Protein AF-A0A940CRI1-F1 (afdb_monomer)

Foldseek 3Di:
DLCPFCLNPVVCVVDVVVCPALCVVVLVLVLVLLVCLFPVHDLCRSLVCLQPVLLVNCVSPVVCVLLVLLSLVSNQVSCQVDDPVVSVVSSVVSNVSNVVSSVVQQVDQQEPVNLVVVQVCCCPVPVDGQDDPSVCSHQQRHQVSLLVVVVVVCPPCVVPPLVVCLCSSCVVLLVQQQQKAFPGCTDPSVVDPTRNVVLVVSCVSLVSVVSRHDPSSVSSSSSSSSSVSSVVSCVVSVRMDGPVVVVVVVVVVVD

Solvent-accessible surface area (backbone atoms only — not comparable to full-atom values): 14091 Å² total; per-residue (Å²): 108,67,76,69,28,63,58,71,51,44,52,57,67,76,35,69,73,51,72,81,34,64,60,47,57,53,52,52,49,50,52,51,48,54,59,46,52,35,87,90,44,59,82,60,54,41,45,51,41,38,38,64,48,44,28,53,48,35,74,65,38,63,76,51,66,41,49,42,51,54,58,51,49,52,49,54,64,65,41,56,88,49,58,71,69,63,41,50,50,54,53,54,62,22,43,46,54,27,52,51,49,54,48,52,57,70,76,57,47,67,48,71,65,58,48,48,54,52,39,49,48,36,37,74,77,68,69,38,79,65,50,70,74,60,44,39,41,73,75,44,44,44,76,66,46,26,32,60,60,29,56,76,64,60,42,76,63,54,72,52,52,50,58,50,49,50,51,64,62,41,41,58,56,45,54,52,23,54,43,20,26,66,72,64,78,45,83,76,57,54,79,48,89,29,38,33,64,59,52,54,58,40,47,51,52,41,54,55,52,58,52,38,42,84,66,49,70,62,53,52,38,52,53,48,50,54,52,51,52,52,51,47,52,37,55,77,70,66,41,50,48,69,49,60,76,64,50,54,61,55,53,68,71,76,109

Structure (mmCIF, N/CA/C/O backbone):
data_AF-A0A940CRI1-F1
#
_entry.id   AF-A0A940CRI1-F1
#
loop_
_atom_site.group_PDB
_atom_site.id
_atom_site.type_symbol
_atom_site.label_atom_id
_atom_site.label_alt_id
_atom_site.label_comp_id
_atom_site.label_asym_id
_atom_site.label_entity_id
_atom_site.label_seq_id
_atom_site.pdbx_PDB_ins_code
_atom_site.Cartn_x
_atom_site.Cartn_y
_atom_site.Cartn_z
_atom_site.occupancy
_atom_site.B_iso_or_equiv
_atom_site.auth_seq_id
_atom_site.auth_comp_id
_atom_site.auth_asym_id
_atom_site.auth_atom_id
_atom_site.pdbx_PDB_model_num
ATOM 1 N N . MET A 1 1 ? -1.187 -18.427 12.653 1.00 42.69 1 MET A N 1
ATOM 2 C CA . MET A 1 1 ? -1.773 -18.871 11.369 1.00 42.69 1 MET A CA 1
ATOM 3 C C . MET A 1 1 ? -1.540 -17.869 10.241 1.00 42.69 1 MET A C 1
ATOM 5 O O . MET A 1 1 ? -0.971 -18.276 9.248 1.00 42.69 1 MET A O 1
ATOM 9 N N . SER A 1 2 ? -1.859 -16.574 10.381 1.00 42.91 2 SER A N 1
ATOM 10 C CA . SER A 1 2 ? -1.666 -15.583 9.294 1.00 42.91 2 SER A CA 1
ATOM 11 C C . SER A 1 2 ? -0.198 -15.246 8.974 1.00 42.91 2 SER A C 1
ATOM 13 O O . SER A 1 2 ? 0.134 -14.993 7.829 1.00 42.91 2 SER A O 1
ATOM 15 N N . ILE A 1 3 ? 0.706 -15.288 9.957 1.00 43.25 3 ILE A N 1
ATOM 16 C CA . ILE A 1 3 ? 2.158 -15.130 9.714 1.00 43.25 3 ILE A CA 1
ATOM 17 C C . ILE A 1 3 ? 2.737 -16.377 9.021 1.00 43.25 3 ILE A C 1
ATOM 19 O O . ILE A 1 3 ? 3.691 -16.280 8.269 1.00 43.25 3 ILE A O 1
ATOM 23 N N . PHE A 1 4 ? 2.111 -17.541 9.219 1.00 41.34 4 PHE A N 1
ATOM 24 C CA . PHE A 1 4 ? 2.536 -18.827 8.656 1.00 41.34 4 PHE A CA 1
ATOM 25 C C . PHE A 1 4 ? 1.838 -19.169 7.337 1.00 41.34 4 PHE A C 1
ATOM 27 O O . PHE A 1 4 ? 1.895 -20.311 6.888 1.00 41.34 4 PHE A O 1
ATOM 34 N N . THR A 1 5 ? 1.141 -18.213 6.714 1.00 46.00 5 THR A N 1
ATOM 35 C CA . THR A 1 5 ? 0.572 -18.464 5.390 1.00 46.00 5 THR A CA 1
ATOM 36 C C . THR A 1 5 ? 1.690 -18.717 4.386 1.00 46.00 5 THR A C 1
ATOM 38 O O . THR A 1 5 ? 2.667 -17.961 4.398 1.00 46.00 5 THR A O 1
ATOM 41 N N . PRO A 1 6 ? 1.508 -19.685 3.470 1.00 47.25 6 PRO A N 1
ATOM 42 C CA . PRO A 1 6 ? 2.449 -19.981 2.394 1.00 47.25 6 PRO A CA 1
ATOM 43 C C . PRO A 1 6 ? 2.971 -18.728 1.682 1.00 47.25 6 PRO A C 1
ATOM 45 O O . PRO A 1 6 ? 4.150 -18.635 1.393 1.00 47.25 6 PRO A O 1
ATOM 48 N N . ILE A 1 7 ? 2.128 -17.715 1.478 1.00 55.44 7 ILE A N 1
ATOM 49 C CA . ILE A 1 7 ? 2.501 -16.479 0.774 1.00 55.44 7 ILE A CA 1
ATOM 50 C C . ILE A 1 7 ? 3.542 -15.655 1.543 1.00 55.44 7 ILE A C 1
ATOM 52 O O . ILE A 1 7 ? 4.508 -15.195 0.952 1.00 55.44 7 ILE A O 1
ATOM 56 N N . PHE A 1 8 ? 3.376 -15.502 2.856 1.00 54.62 8 PHE A N 1
ATOM 57 C CA . PHE A 1 8 ? 4.272 -14.679 3.673 1.00 54.62 8 PHE A CA 1
ATOM 58 C C . PHE A 1 8 ? 5.631 -15.350 3.918 1.00 54.62 8 PHE A C 1
ATOM 60 O O . PHE A 1 8 ? 6.641 -14.666 4.038 1.00 54.62 8 PHE A O 1
ATOM 67 N N . LEU A 1 9 ? 5.656 -16.687 3.992 1.00 52.94 9 LEU A N 1
ATOM 68 C CA . LEU A 1 9 ? 6.845 -17.459 4.368 1.00 52.94 9 LEU A CA 1
ATOM 69 C C . LEU A 1 9 ? 7.533 -18.136 3.175 1.00 52.94 9 LEU A C 1
ATOM 71 O O . LEU A 1 9 ? 8.753 -18.087 3.089 1.00 52.94 9 LEU A O 1
ATOM 75 N N . LEU A 1 10 ? 6.792 -18.735 2.236 1.00 54.44 10 LEU A N 1
ATOM 76 C CA . LEU A 1 10 ? 7.393 -19.432 1.092 1.00 54.44 10 LEU A CA 1
ATOM 77 C C . LEU A 1 10 ? 7.849 -18.475 -0.003 1.00 54.44 10 LEU A C 1
ATOM 79 O O . LEU A 1 10 ? 8.819 -18.797 -0.670 1.00 54.44 10 LEU A O 1
ATOM 83 N N . TYR A 1 11 ? 7.208 -17.317 -0.195 1.00 55.12 11 TYR A N 1
ATOM 84 C CA . TYR A 1 11 ? 7.617 -16.407 -1.271 1.00 55.12 11 TYR A CA 1
ATOM 85 C C . TYR A 1 11 ? 9.047 -15.855 -1.073 1.00 55.12 11 TYR A C 1
ATOM 87 O O . TYR A 1 11 ? 9.839 -15.954 -2.007 1.00 55.12 11 TYR A O 1
ATOM 95 N N . PRO A 1 12 ? 9.454 -15.384 0.127 1.00 51.56 12 PRO A N 1
ATOM 96 C CA . PRO A 1 12 ? 10.842 -14.969 0.365 1.00 51.56 12 PRO A CA 1
ATOM 97 C C . PRO A 1 12 ? 11.850 -16.132 0.413 1.00 51.56 12 PRO A C 1
ATOM 99 O O . PRO A 1 12 ? 13.033 -15.912 0.185 1.00 51.56 12 PRO A O 1
ATOM 102 N N . ILE A 1 13 ? 11.408 -17.356 0.739 1.00 55.34 13 ILE A N 1
ATOM 103 C CA . ILE A 1 13 ? 12.277 -18.548 0.807 1.00 55.34 13 ILE A CA 1
ATOM 104 C C . ILE A 1 13 ? 12.492 -19.166 -0.584 1.00 55.34 13 ILE A C 1
ATOM 106 O O . ILE A 1 13 ? 13.572 -19.677 -0.865 1.00 55.34 13 ILE A O 1
ATOM 110 N N . ALA A 1 14 ? 11.481 -19.122 -1.455 1.00 51.69 14 ALA A N 1
ATOM 111 C CA . ALA A 1 14 ? 11.536 -19.678 -2.806 1.00 51.69 14 ALA A CA 1
ATOM 112 C C . ALA A 1 14 ? 12.346 -18.809 -3.783 1.00 51.69 14 ALA A C 1
ATOM 114 O O . ALA A 1 14 ? 12.882 -19.333 -4.754 1.00 51.69 14 ALA A O 1
ATOM 115 N N . GLU A 1 15 ? 12.478 -17.507 -3.517 1.00 50.56 15 GLU A N 1
ATOM 116 C CA . GLU A 1 15 ? 13.294 -16.588 -4.311 1.00 50.56 15 GLU A CA 1
ATOM 117 C C . GLU A 1 15 ? 14.227 -15.774 -3.395 1.00 50.56 15 GLU A C 1
ATOM 119 O O . GLU A 1 15 ? 13.863 -14.712 -2.895 1.00 50.56 15 GLU A O 1
ATOM 124 N N . ILE A 1 16 ? 15.466 -16.237 -3.197 1.00 49.50 16 ILE A N 1
ATOM 125 C CA . ILE A 1 16 ? 16.481 -15.530 -2.382 1.00 49.50 16 ILE A CA 1
ATOM 126 C C . ILE A 1 16 ? 16.800 -14.131 -2.958 1.00 49.50 16 ILE A C 1
ATOM 128 O O . ILE A 1 16 ? 17.105 -13.199 -2.212 1.00 49.50 16 ILE A O 1
ATOM 132 N N . GLU A 1 17 ? 16.631 -13.941 -4.270 1.00 49.12 17 GLU A N 1
ATOM 133 C CA . GLU A 1 17 ? 16.743 -12.646 -4.960 1.00 49.12 17 GLU A CA 1
ATOM 134 C C . GLU A 1 17 ? 15.680 -11.613 -4.527 1.00 49.12 17 GLU A C 1
ATOM 136 O O . GLU A 1 17 ? 15.836 -10.416 -4.775 1.00 49.12 17 GLU A O 1
ATOM 141 N N . VAL A 1 18 ? 14.604 -12.034 -3.847 1.00 50.31 18 VAL A N 1
ATOM 142 C CA . VAL A 1 18 ? 13.568 -11.131 -3.310 1.00 50.31 18 VAL A CA 1
ATOM 143 C C . VAL A 1 18 ? 14.102 -10.293 -2.147 1.00 50.31 18 VAL A C 1
ATOM 145 O O . VAL A 1 18 ? 13.618 -9.183 -1.927 1.00 50.31 18 VAL A O 1
ATOM 148 N N . LEU A 1 19 ? 15.123 -10.762 -1.420 1.00 47.12 19 LEU A N 1
ATOM 149 C CA . LEU A 1 19 ? 15.616 -10.075 -0.222 1.00 47.12 19 LEU A CA 1
ATOM 150 C C . LEU A 1 19 ? 16.274 -8.718 -0.544 1.00 47.12 19 LEU A C 1
ATOM 152 O O . LEU A 1 19 ? 16.129 -7.771 0.227 1.00 47.12 19 LEU A O 1
ATOM 156 N N . ALA A 1 20 ? 16.916 -8.597 -1.711 1.00 53.16 20 ALA A N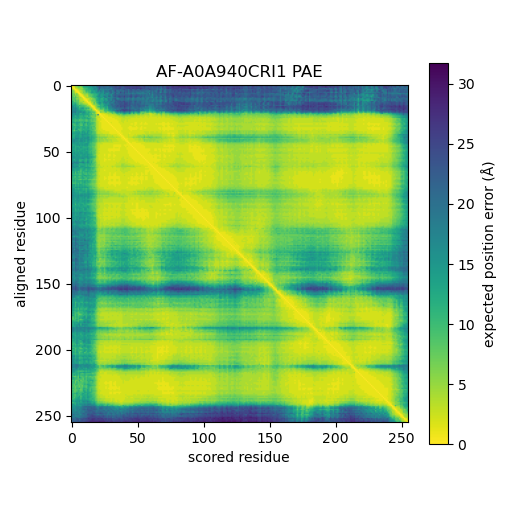 1
ATOM 157 C CA . ALA A 1 20 ? 17.562 -7.371 -2.198 1.00 53.16 20 ALA A CA 1
ATOM 158 C C . ALA A 1 20 ? 16.663 -6.523 -3.123 1.00 53.16 20 ALA A C 1
ATOM 160 O O . ALA A 1 20 ? 17.132 -5.592 -3.781 1.00 53.16 20 ALA A O 1
ATOM 161 N N . ARG A 1 21 ? 15.366 -6.840 -3.205 1.00 69.56 21 ARG A N 1
ATOM 162 C CA . ARG A 1 21 ? 14.438 -6.187 -4.131 1.00 69.56 21 ARG A CA 1
ATOM 163 C C . ARG A 1 21 ? 13.899 -4.874 -3.561 1.00 69.56 21 ARG A C 1
ATOM 165 O O . ARG A 1 21 ? 13.747 -4.699 -2.352 1.00 69.56 21 ARG A O 1
ATOM 172 N N . LYS A 1 22 ? 13.560 -3.943 -4.455 1.00 75.75 22 LYS A N 1
ATOM 173 C CA . LYS A 1 22 ? 13.068 -2.594 -4.119 1.00 75.75 22 LYS A CA 1
ATOM 174 C C . LYS A 1 22 ? 11.836 -2.584 -3.195 1.00 75.75 22 LYS A C 1
ATOM 176 O O . LYS A 1 22 ? 11.642 -1.645 -2.430 1.00 75.75 22 LYS A O 1
ATOM 181 N N . GLU A 1 23 ? 11.044 -3.649 -3.177 1.00 81.94 23 GLU A N 1
ATOM 182 C CA . GLU A 1 23 ? 9.863 -3.796 -2.313 1.00 81.94 23 GLU A CA 1
ATOM 183 C C . GLU A 1 23 ? 10.207 -4.077 -0.856 1.00 81.94 23 GLU A C 1
ATOM 185 O O . GLU A 1 23 ? 9.407 -3.749 0.019 1.00 81.94 23 GLU A O 1
ATOM 190 N N . THR A 1 24 ? 11.397 -4.606 -0.562 1.00 84.00 24 THR A N 1
ATOM 191 C CA . THR A 1 24 ? 11.869 -4.742 0.821 1.00 84.00 24 THR A CA 1
ATOM 192 C C . THR A 1 24 ? 11.907 -3.370 1.496 1.00 84.00 24 THR A C 1
ATOM 194 O O . THR A 1 24 ? 11.454 -3.230 2.632 1.00 84.00 24 THR A O 1
ATOM 197 N N . PHE A 1 25 ? 12.322 -2.319 0.777 1.00 87.12 25 PHE A N 1
ATOM 198 C CA . PHE A 1 25 ? 12.264 -0.940 1.276 1.00 87.12 25 PHE A CA 1
ATOM 199 C C . PHE A 1 25 ? 10.832 -0.453 1.500 1.00 87.12 25 PHE A C 1
ATOM 201 O O . PHE A 1 25 ? 10.578 0.271 2.461 1.00 87.12 25 PHE A O 1
ATOM 208 N N . VAL A 1 26 ? 9.880 -0.877 0.667 1.00 91.44 26 VAL A N 1
ATOM 209 C CA . VAL A 1 26 ? 8.456 -0.549 0.833 1.00 91.44 26 VAL A CA 1
ATOM 210 C C . VAL A 1 26 ? 7.898 -1.216 2.093 1.00 91.44 26 VAL A C 1
ATOM 212 O O . VAL A 1 26 ? 7.199 -0.567 2.871 1.00 91.44 26 VAL A O 1
ATOM 215 N N . PHE A 1 27 ? 8.241 -2.482 2.343 1.00 91.12 27 PHE A N 1
ATOM 216 C CA . PHE A 1 27 ? 7.834 -3.202 3.553 1.00 91.12 27 PHE A CA 1
ATOM 217 C C . PHE A 1 27 ? 8.444 -2.600 4.816 1.00 91.12 27 PHE A C 1
ATOM 219 O O . PHE A 1 27 ? 7.722 -2.356 5.783 1.00 91.12 27 PHE A O 1
ATOM 226 N N . ILE A 1 28 ? 9.747 -2.310 4.800 1.00 91.00 28 ILE A N 1
ATOM 227 C CA . ILE A 1 28 ? 10.439 -1.637 5.906 1.00 91.00 28 ILE A CA 1
ATOM 228 C C . ILE A 1 28 ? 9.830 -0.253 6.139 1.00 91.00 28 ILE A C 1
ATOM 230 O O . ILE A 1 28 ? 9.536 0.103 7.279 1.00 91.00 28 ILE A O 1
ATOM 234 N N . GLY A 1 29 ? 9.577 0.506 5.072 1.00 94.44 29 GLY A N 1
ATOM 235 C CA . GLY A 1 29 ? 8.928 1.810 5.145 1.00 94.44 29 GLY A CA 1
ATOM 236 C C . GLY A 1 29 ? 7.553 1.724 5.805 1.00 94.44 29 GLY A C 1
ATOM 237 O O . GLY A 1 29 ? 7.280 2.432 6.774 1.00 94.44 29 GLY A O 1
ATOM 238 N N . PHE A 1 30 ? 6.708 0.793 5.363 1.00 96.69 30 PHE A N 1
ATOM 239 C CA . PHE A 1 30 ? 5.387 0.611 5.959 1.00 96.69 30 PHE A CA 1
ATOM 240 C C . PHE A 1 30 ? 5.459 0.150 7.423 1.00 96.69 30 PHE A C 1
ATOM 242 O O . PHE A 1 30 ? 4.726 0.672 8.260 1.00 96.69 30 PHE A O 1
ATOM 249 N N . LEU A 1 31 ? 6.376 -0.756 7.776 1.00 95.62 31 LEU A N 1
ATOM 250 C CA . LEU A 1 31 ? 6.616 -1.163 9.167 1.00 95.62 31 LEU A CA 1
ATOM 251 C C . LEU A 1 31 ? 7.032 0.016 10.053 1.00 95.62 31 LEU A C 1
ATOM 253 O O . LEU A 1 31 ? 6.477 0.195 11.139 1.00 95.62 31 LEU A O 1
ATOM 257 N N . LEU A 1 32 ? 7.972 0.842 9.585 1.00 95.94 32 LEU A N 1
ATOM 258 C CA . LEU A 1 32 ? 8.395 2.056 10.283 1.00 95.94 32 LEU A CA 1
ATOM 259 C C . LEU A 1 32 ? 7.215 3.008 10.475 1.00 95.94 32 LEU A C 1
ATOM 261 O O . LEU A 1 32 ? 6.992 3.470 11.593 1.00 95.94 32 LEU A O 1
ATOM 265 N N . PHE A 1 33 ? 6.423 3.235 9.424 1.00 98.00 33 PHE A N 1
ATOM 266 C CA . PHE A 1 33 ? 5.212 4.050 9.481 1.00 98.00 33 PHE A CA 1
ATOM 267 C C . PHE A 1 33 ? 4.208 3.538 10.525 1.00 98.00 33 PHE A C 1
ATOM 269 O O . PHE A 1 33 ? 3.672 4.325 11.308 1.00 98.00 33 PHE A O 1
ATOM 276 N N . LEU A 1 34 ? 3.956 2.229 10.581 1.00 97.12 34 LEU A N 1
ATOM 277 C CA . LEU A 1 34 ? 3.059 1.640 11.579 1.00 97.12 34 LEU A CA 1
ATOM 278 C C . LEU A 1 34 ? 3.603 1.801 13.003 1.00 97.12 34 LEU A C 1
ATOM 280 O O . LEU A 1 34 ? 2.831 2.097 13.917 1.00 97.12 34 LEU A O 1
ATOM 284 N N . ASN A 1 35 ? 4.917 1.662 13.192 1.00 94.88 35 ASN A N 1
ATOM 285 C CA . ASN A 1 35 ? 5.555 1.811 14.498 1.00 94.88 35 ASN A CA 1
ATOM 286 C C . ASN A 1 35 ? 5.456 3.254 15.024 1.00 94.88 35 ASN A C 1
ATOM 288 O O . ASN A 1 35 ? 4.993 3.480 16.141 1.00 94.88 35 ASN A O 1
ATOM 292 N N . ILE A 1 36 ? 5.783 4.253 14.198 1.00 95.69 36 ILE A N 1
ATOM 293 C CA . ILE A 1 36 ? 5.629 5.671 14.578 1.00 95.69 36 ILE A CA 1
ATOM 294 C C . ILE A 1 36 ? 4.158 6.091 14.712 1.00 95.69 36 ILE A C 1
ATOM 296 O O . ILE A 1 36 ? 3.848 7.068 15.389 1.00 95.69 36 ILE A O 1
ATOM 300 N N . SER A 1 37 ? 3.239 5.352 14.081 1.00 96.25 37 SER A N 1
ATOM 301 C CA . SER A 1 37 ? 1.791 5.547 14.209 1.00 96.25 37 SER A CA 1
ATOM 302 C C . SER A 1 37 ? 1.215 4.936 15.489 1.00 96.25 37 SER A C 1
ATOM 304 O O . SER A 1 37 ? -0.002 4.969 15.692 1.00 96.25 37 SER A O 1
ATOM 306 N N . ASN A 1 38 ? 2.044 4.363 16.362 1.00 93.06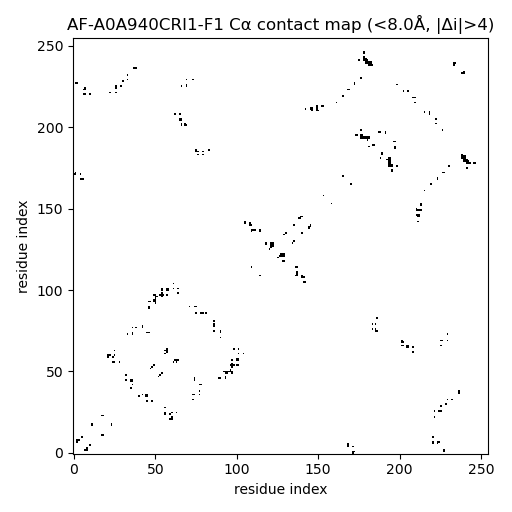 38 ASN A N 1
ATOM 307 C CA . ASN A 1 38 ? 1.624 3.914 17.683 1.00 93.06 38 ASN A CA 1
ATOM 308 C C . ASN A 1 38 ? 1.146 5.111 18.537 1.00 93.06 38 ASN A C 1
ATOM 310 O O . ASN A 1 38 ? 1.600 6.249 18.380 1.00 93.06 38 ASN A O 1
ATOM 314 N N . PHE A 1 39 ? 0.207 4.867 19.453 1.00 89.44 39 PHE A N 1
ATOM 315 C CA . PHE A 1 39 ? -0.338 5.898 20.341 1.00 89.44 39 PHE A CA 1
ATOM 316 C C . PHE A 1 39 ? 0.688 6.450 21.341 1.00 89.44 39 PHE A C 1
ATOM 318 O O . PHE A 1 39 ? 0.459 7.534 21.872 1.00 89.44 39 PHE A O 1
ATOM 325 N N . ASN A 1 40 ? 1.820 5.761 21.526 1.00 89.25 40 ASN A N 1
ATOM 326 C CA . ASN A 1 40 ? 2.944 6.206 22.359 1.00 89.25 40 ASN A CA 1
ATOM 327 C C . ASN A 1 40 ? 3.709 7.410 21.777 1.00 89.25 40 ASN A C 1
ATOM 329 O O . ASN A 1 40 ? 4.367 8.131 22.521 1.00 89.25 40 ASN A O 1
ATOM 333 N N . TYR A 1 41 ? 3.637 7.635 20.463 1.00 91.31 41 TYR A N 1
ATOM 334 C CA . TYR A 1 41 ? 4.290 8.763 19.793 1.00 91.31 41 TYR A CA 1
ATOM 335 C C . TYR A 1 41 ? 3.313 9.911 19.547 1.00 91.31 41 TYR A C 1
ATOM 337 O O . TYR A 1 41 ? 2.101 9.737 19.647 1.00 91.31 41 TYR A O 1
ATOM 345 N N . SER A 1 42 ? 3.806 11.098 19.187 1.00 92.69 42 SER A N 1
ATOM 346 C CA . SER A 1 42 ? 2.932 12.233 18.868 1.00 92.69 42 SER A CA 1
ATOM 347 C C . SER A 1 42 ? 2.069 11.955 17.627 1.00 92.69 42 SER A C 1
ATOM 349 O O . SER A 1 42 ? 2.492 11.293 16.681 1.00 92.69 42 SER A O 1
ATOM 351 N N . SER A 1 43 ? 0.841 12.481 17.597 1.00 91.44 43 SER A N 1
ATOM 352 C CA . SER A 1 43 ? -0.078 12.298 16.460 1.00 91.44 43 SER A CA 1
ATOM 353 C C . SER A 1 43 ? 0.384 12.996 15.173 1.00 91.44 43 SER A C 1
ATOM 355 O O . SER A 1 43 ? -0.098 12.653 14.096 1.00 91.44 43 SER A O 1
ATOM 357 N N . ASN A 1 44 ? 1.327 13.941 15.275 1.00 93.69 44 ASN A N 1
ATOM 358 C CA . ASN A 1 44 ? 1.910 14.652 14.136 1.00 93.69 44 ASN A CA 1
ATOM 359 C C . ASN A 1 44 ? 3.073 13.888 13.482 1.00 93.69 44 ASN A C 1
ATOM 361 O O . ASN A 1 44 ? 3.310 14.060 12.292 1.00 93.69 44 ASN A O 1
ATOM 365 N N . LEU A 1 45 ? 3.774 13.020 14.219 1.00 95.56 45 LEU A N 1
ATOM 366 C CA . LEU A 1 45 ? 4.898 12.244 13.689 1.00 95.56 45 LEU A CA 1
ATOM 367 C C . LEU A 1 45 ? 4.545 11.414 12.436 1.00 95.56 45 LEU A C 1
ATOM 369 O O . LEU A 1 45 ? 5.264 11.527 11.441 1.00 95.56 45 LEU A O 1
ATOM 373 N N . PRO A 1 46 ? 3.436 10.642 12.402 1.00 97.25 46 PRO A N 1
ATOM 374 C CA . PRO A 1 46 ? 3.065 9.912 11.192 1.00 97.25 46 PRO A CA 1
ATOM 375 C C . PRO A 1 46 ? 2.641 10.835 10.038 1.00 97.25 46 PRO A C 1
ATOM 377 O O . PRO A 1 46 ? 2.796 10.455 8.881 1.00 97.25 46 PRO A O 1
ATOM 380 N N . LEU A 1 47 ? 2.166 12.058 10.313 1.00 97.75 47 LEU A N 1
ATOM 381 C CA . LEU A 1 47 ? 1.884 13.047 9.263 1.00 97.75 47 LEU A CA 1
ATOM 382 C C . LEU A 1 47 ? 3.176 13.547 8.609 1.00 97.75 47 LEU A C 1
ATOM 384 O O . LEU A 1 47 ? 3.240 13.619 7.385 1.00 97.75 47 LEU A O 1
ATOM 388 N N . TYR A 1 48 ? 4.213 13.835 9.402 1.00 97.25 48 TYR A N 1
ATOM 389 C CA . TYR A 1 48 ? 5.524 14.227 8.872 1.00 97.25 48 TYR A CA 1
ATOM 390 C C . TYR A 1 48 ? 6.180 13.106 8.074 1.00 97.25 48 TYR A C 1
ATOM 392 O O . TYR A 1 48 ? 6.756 13.362 7.022 1.00 97.25 48 TYR A O 1
ATOM 400 N N . TYR A 1 49 ? 6.038 11.858 8.520 1.00 97.88 49 TYR A N 1
ATOM 401 C CA . TYR A 1 49 ? 6.504 10.714 7.746 1.00 97.88 49 TYR A CA 1
ATOM 402 C C . TYR A 1 49 ? 5.837 10.648 6.370 1.00 97.88 49 TYR A C 1
ATOM 404 O O . TYR A 1 49 ? 6.518 10.503 5.360 1.00 97.88 49 TYR A O 1
ATOM 412 N N . VAL A 1 50 ? 4.510 10.792 6.311 1.00 98.25 50 VAL A N 1
ATOM 413 C CA . VAL A 1 50 ? 3.785 10.773 5.033 1.00 98.25 50 VAL A CA 1
ATOM 414 C C . VAL A 1 50 ? 4.165 11.968 4.155 1.00 98.25 50 VAL A C 1
ATOM 416 O O . VAL A 1 50 ? 4.304 11.803 2.950 1.00 98.25 50 VAL A O 1
ATOM 419 N N . PHE A 1 51 ? 4.423 13.136 4.742 1.00 98.25 51 PHE A N 1
ATOM 420 C CA . PHE A 1 51 ? 4.825 14.320 3.984 1.00 98.25 51 PHE A CA 1
ATOM 421 C C . PHE A 1 51 ? 6.246 14.216 3.400 1.00 98.25 51 PHE A C 1
ATOM 423 O O . PHE A 1 51 ? 6.449 14.578 2.246 1.00 98.25 51 PHE A O 1
ATOM 430 N N . PHE A 1 52 ? 7.226 13.723 4.168 1.00 97.00 52 PHE A N 1
ATOM 431 C CA . PHE A 1 52 ? 8.643 13.735 3.766 1.00 97.00 52 PHE A CA 1
ATOM 432 C C . PHE A 1 52 ? 9.172 12.391 3.255 1.00 97.00 52 PHE A C 1
ATOM 434 O O . PHE A 1 52 ? 9.972 12.364 2.324 1.00 97.00 52 PHE A O 1
ATOM 441 N N . VAL A 1 53 ? 8.751 11.271 3.846 1.00 97.00 53 VAL A N 1
ATOM 442 C CA . VAL A 1 53 ? 9.324 9.942 3.562 1.00 97.00 53 VAL A CA 1
ATOM 443 C C . VAL A 1 53 ? 8.540 9.207 2.478 1.00 97.00 53 VAL A C 1
ATOM 445 O O . VAL A 1 53 ? 9.142 8.585 1.606 1.00 97.00 53 VAL A O 1
ATOM 448 N N . LEU A 1 54 ? 7.205 9.298 2.474 1.00 97.12 54 LEU A N 1
ATOM 449 C CA . LEU A 1 54 ? 6.387 8.633 1.450 1.00 97.12 54 LEU A CA 1
ATOM 450 C C . LEU A 1 54 ? 6.731 9.046 0.004 1.00 97.12 54 LEU A C 1
ATOM 452 O O . LEU A 1 54 ? 6.758 8.153 -0.843 1.00 97.12 54 LEU A O 1
ATOM 456 N N . PRO A 1 55 ? 7.047 10.320 -0.316 1.00 97.19 55 PRO A N 1
ATOM 457 C CA . PRO A 1 55 ? 7.480 10.696 -1.664 1.00 97.19 55 PRO A CA 1
ATOM 458 C C . PRO A 1 55 ? 8.764 9.977 -2.091 1.00 97.19 55 PRO A C 1
ATOM 460 O O . PRO A 1 55 ? 8.875 9.550 -3.235 1.00 97.19 55 PRO A O 1
ATOM 463 N N . ILE A 1 56 ? 9.705 9.771 -1.163 1.00 95.12 56 ILE A N 1
ATOM 464 C CA . ILE A 1 56 ? 10.942 9.021 -1.422 1.00 95.12 56 ILE A CA 1
ATOM 465 C C . ILE A 1 56 ? 10.612 7.553 -1.707 1.00 95.12 56 ILE A C 1
ATOM 467 O O . ILE A 1 56 ? 11.139 6.972 -2.649 1.00 95.12 56 ILE A O 1
ATOM 471 N N . ILE A 1 57 ? 9.685 6.957 -0.952 1.00 94.56 57 ILE A N 1
ATOM 472 C CA . ILE A 1 57 ? 9.231 5.583 -1.214 1.00 94.56 57 ILE A CA 1
ATOM 473 C C . ILE A 1 57 ? 8.567 5.480 -2.596 1.00 94.56 57 ILE A C 1
ATOM 475 O O . ILE A 1 57 ? 8.783 4.488 -3.287 1.00 94.56 57 ILE A O 1
ATOM 479 N N . CYS A 1 58 ? 7.830 6.507 -3.035 1.00 94.44 58 CYS A N 1
ATOM 480 C CA . CYS A 1 58 ? 7.258 6.552 -4.386 1.00 94.44 58 CYS A CA 1
ATOM 481 C C . CYS A 1 58 ? 8.327 6.589 -5.485 1.00 94.44 58 CYS A C 1
ATOM 483 O O . CYS A 1 58 ? 8.102 6.016 -6.545 1.00 94.44 58 CYS A O 1
ATOM 485 N N . LEU A 1 59 ? 9.481 7.220 -5.237 1.00 91.31 59 LEU A N 1
ATOM 486 C CA . LEU A 1 59 ? 10.625 7.198 -6.160 1.00 91.31 59 LEU A CA 1
ATOM 487 C C . LEU A 1 59 ? 11.329 5.833 -6.192 1.00 91.31 59 LEU A C 1
ATOM 489 O O . LEU A 1 59 ? 11.875 5.455 -7.222 1.00 91.31 59 LEU A O 1
ATOM 493 N N . ILE A 1 60 ? 11.338 5.097 -5.076 1.00 90.38 60 ILE A N 1
ATOM 494 C CA . ILE A 1 60 ? 11.942 3.755 -5.004 1.00 90.38 60 ILE A CA 1
ATOM 495 C C . ILE A 1 60 ? 11.049 2.717 -5.694 1.00 90.38 60 ILE A C 1
ATOM 497 O O . ILE A 1 60 ? 11.542 1.819 -6.386 1.00 90.38 60 ILE A O 1
ATOM 501 N N . TRP A 1 61 ? 9.738 2.798 -5.459 1.00 90.75 61 TRP A N 1
ATOM 502 C CA . TRP A 1 61 ? 8.761 1.881 -6.031 1.00 90.75 61 TRP A CA 1
ATOM 503 C C . TRP A 1 61 ? 7.433 2.590 -6.298 1.00 90.75 61 TRP A C 1
ATOM 505 O O . TRP A 1 61 ? 6.590 2.764 -5.417 1.00 90.75 61 TRP A O 1
ATOM 515 N N . GLU A 1 62 ? 7.237 2.949 -7.557 1.00 87.38 62 GLU A N 1
ATOM 516 C CA . GLU A 1 62 ? 6.129 3.746 -8.077 1.00 87.38 62 GLU A CA 1
ATOM 517 C C . GLU A 1 62 ? 4.742 3.146 -7.766 1.00 87.38 62 GLU A C 1
ATOM 519 O O . GLU A 1 62 ? 3.845 3.887 -7.347 1.00 87.38 62 GLU A O 1
ATOM 524 N N . PRO A 1 63 ? 4.534 1.812 -7.869 1.00 90.81 63 PRO A N 1
ATOM 525 C CA . PRO A 1 63 ? 3.261 1.169 -7.534 1.00 90.81 63 PRO A CA 1
ATOM 526 C C . PRO A 1 63 ? 2.792 1.332 -6.078 1.00 90.81 63 PRO A C 1
ATOM 528 O O . PRO A 1 63 ? 1.658 0.964 -5.762 1.00 90.81 63 PRO A O 1
ATOM 531 N N . VAL A 1 64 ? 3.612 1.881 -5.172 1.00 94.19 64 VAL A N 1
ATOM 532 C CA . VAL A 1 64 ? 3.211 2.116 -3.774 1.00 94.19 64 VAL A CA 1
ATOM 533 C C . VAL A 1 64 ? 1.967 3.008 -3.659 1.00 94.19 64 VAL A C 1
ATOM 535 O O . VAL A 1 64 ? 1.221 2.891 -2.685 1.00 94.19 64 VAL A O 1
ATOM 538 N N . VAL A 1 65 ? 1.692 3.845 -4.669 1.00 95.31 65 VAL A N 1
ATOM 539 C CA . VAL A 1 65 ? 0.510 4.723 -4.725 1.00 95.31 65 VAL A CA 1
ATOM 540 C C . VAL A 1 65 ? -0.806 3.957 -4.540 1.00 95.31 65 VAL A C 1
ATOM 542 O O . VAL A 1 65 ? -1.716 4.433 -3.861 1.00 95.31 65 VAL A O 1
ATOM 545 N N . PHE A 1 66 ? -0.891 2.719 -5.035 1.00 95.25 66 PHE A N 1
ATOM 546 C CA . PHE A 1 66 ? -2.087 1.880 -4.896 1.00 95.25 66 PHE A CA 1
ATOM 547 C C . PHE A 1 66 ? -2.300 1.358 -3.466 1.00 95.25 66 PHE A C 1
ATOM 549 O O . PHE A 1 66 ? -3.395 0.908 -3.130 1.00 95.25 66 PHE A O 1
ATOM 556 N N . PHE A 1 67 ? -1.290 1.468 -2.599 1.00 96.00 67 PHE A N 1
ATOM 557 C CA . PHE A 1 67 ? -1.351 1.103 -1.181 1.00 96.00 67 PHE A CA 1
ATOM 558 C C . PHE A 1 67 ? -1.571 2.306 -0.251 1.00 96.00 67 PHE A C 1
ATOM 560 O O . PHE A 1 67 ? -1.725 2.128 0.961 1.00 96.00 67 PHE A O 1
ATOM 567 N N . PHE A 1 68 ? -1.679 3.527 -0.787 1.00 97.19 68 PHE A N 1
ATOM 568 C CA . PHE A 1 68 ? -2.019 4.723 -0.005 1.00 97.19 68 PHE A CA 1
ATOM 569 C C . PHE A 1 68 ? -3.295 4.590 0.841 1.00 97.19 68 PHE A C 1
ATOM 571 O O . PHE A 1 68 ? -3.285 5.113 1.959 1.00 97.19 68 PHE A O 1
ATOM 578 N N . PRO A 1 69 ? -4.360 3.866 0.425 1.00 97.38 69 PRO A N 1
ATOM 579 C CA . PRO A 1 69 ? -5.525 3.656 1.284 1.00 97.38 69 PRO A CA 1
ATOM 580 C C . PRO A 1 69 ? -5.190 3.031 2.645 1.00 97.38 69 PRO A C 1
ATOM 582 O O . PRO A 1 69 ? -5.812 3.391 3.648 1.00 97.38 69 PRO A O 1
ATOM 585 N N . PHE A 1 70 ? -4.193 2.140 2.723 1.00 97.75 70 PHE A N 1
ATOM 586 C CA . PHE A 1 70 ? -3.744 1.568 3.997 1.00 97.75 70 PHE A CA 1
ATOM 587 C C . PHE A 1 70 ? -3.100 2.627 4.893 1.00 97.75 70 PHE A C 1
ATOM 589 O O . PHE A 1 70 ? -3.455 2.739 6.067 1.00 97.75 70 PHE A O 1
ATOM 596 N N . ILE A 1 71 ? -2.208 3.447 4.335 1.00 98.00 71 ILE A N 1
ATOM 597 C CA . ILE A 1 71 ? -1.539 4.541 5.054 1.00 98.00 71 ILE A CA 1
ATOM 598 C C . ILE A 1 71 ? -2.573 5.571 5.535 1.00 98.00 71 ILE A C 1
ATOM 600 O O . ILE A 1 71 ? -2.599 5.939 6.712 1.00 98.00 71 ILE A O 1
ATOM 604 N N . ALA A 1 72 ? -3.487 5.979 4.652 1.00 97.50 72 ALA A N 1
ATOM 605 C CA . ALA A 1 72 ? -4.567 6.902 4.976 1.00 97.50 72 ALA A CA 1
ATOM 606 C C . ALA A 1 72 ? -5.475 6.342 6.080 1.00 97.50 72 ALA A C 1
ATOM 608 O O . ALA A 1 72 ? -5.825 7.063 7.011 1.00 97.50 72 ALA A O 1
ATOM 609 N N . SER A 1 73 ? -5.801 5.048 6.042 1.00 97.06 73 SER A N 1
ATOM 610 C CA . SER A 1 73 ? -6.618 4.394 7.072 1.00 97.06 73 SER A CA 1
ATOM 611 C C . SER A 1 73 ? -5.977 4.435 8.455 1.00 97.06 73 SER A C 1
ATOM 613 O O . SER A 1 73 ? -6.663 4.698 9.443 1.00 97.06 73 SER A O 1
ATOM 615 N N . VAL A 1 74 ? -4.663 4.225 8.539 1.00 97.44 74 VAL A N 1
ATOM 616 C CA . VAL A 1 74 ? -3.917 4.356 9.800 1.00 97.44 74 VAL A CA 1
ATOM 617 C C . VAL A 1 74 ? -3.990 5.793 10.318 1.00 97.44 74 VAL A C 1
ATOM 619 O O . VAL A 1 74 ? -4.297 5.996 11.493 1.00 97.44 74 VAL A O 1
ATOM 622 N N . LEU A 1 75 ? -3.808 6.796 9.451 1.00 97.25 75 LEU A N 1
ATOM 623 C CA . LEU A 1 75 ? -3.935 8.207 9.835 1.00 97.25 75 LEU A CA 1
ATOM 624 C C . LEU A 1 75 ? -5.352 8.569 10.296 1.00 97.25 75 LEU A C 1
ATOM 626 O O . LEU A 1 75 ? -5.499 9.235 11.321 1.00 97.25 75 LEU A O 1
ATOM 630 N N . VAL A 1 76 ? -6.393 8.093 9.603 1.00 96.56 76 VAL A N 1
ATOM 631 C CA . VAL A 1 76 ? -7.799 8.276 10.008 1.00 96.56 76 VAL A CA 1
ATOM 632 C C . VAL A 1 76 ? -8.011 7.757 11.431 1.00 96.56 76 VAL A C 1
ATOM 634 O O . VAL A 1 76 ? -8.597 8.443 12.267 1.00 96.56 76 VAL A O 1
ATOM 637 N N . ILE A 1 77 ? -7.498 6.564 11.737 1.00 95.56 77 ILE A N 1
ATOM 638 C CA . ILE A 1 77 ? -7.641 5.957 13.065 1.00 95.56 77 ILE A CA 1
ATOM 639 C C . ILE A 1 77 ? -6.809 6.704 14.113 1.00 95.56 77 ILE A C 1
ATOM 641 O O . ILE A 1 77 ? -7.276 6.905 15.240 1.00 95.56 77 ILE A O 1
ATOM 645 N N . ARG A 1 78 ? -5.596 7.141 13.761 1.00 95.06 78 ARG A N 1
ATOM 646 C CA . ARG A 1 78 ? -4.697 7.866 14.667 1.00 95.06 78 ARG A CA 1
ATOM 647 C C . ARG A 1 78 ? -5.242 9.239 15.046 1.00 95.06 78 ARG A C 1
ATOM 649 O O . ARG A 1 78 ? -5.112 9.643 16.202 1.00 95.06 78 ARG A O 1
ATOM 656 N N . LEU A 1 79 ? -5.862 9.931 14.092 1.00 94.56 79 LEU A N 1
ATOM 657 C CA . LEU A 1 79 ? -6.409 11.281 14.234 1.00 94.56 79 LEU A CA 1
ATOM 658 C C . LEU A 1 79 ? -7.889 11.294 14.637 1.00 94.56 79 LEU A C 1
ATOM 660 O O . LEU A 1 79 ? -8.501 12.356 14.617 1.00 94.56 79 LEU A O 1
ATOM 664 N N . ARG A 1 80 ? -8.461 10.152 15.042 1.00 92.88 80 ARG A N 1
ATOM 665 C CA . ARG A 1 80 ? -9.899 9.979 15.330 1.00 92.88 80 ARG A CA 1
ATOM 666 C C . ARG A 1 80 ? -10.535 10.990 16.290 1.00 92.88 80 ARG A C 1
ATOM 668 O O . ARG A 1 80 ? -11.749 11.128 16.291 1.00 92.88 80 ARG A O 1
ATOM 675 N N . HIS A 1 81 ? -9.735 11.626 17.145 1.00 90.75 81 HIS A N 1
ATOM 676 C CA . HIS A 1 81 ? -10.207 12.603 18.128 1.00 90.75 81 HIS A CA 1
ATOM 677 C C . HIS A 1 81 ? -10.340 14.019 17.546 1.00 90.75 81 HIS A C 1
ATOM 679 O O . HIS A 1 81 ? -10.941 14.883 18.176 1.00 90.75 81 HIS A O 1
ATOM 685 N N . ASN A 1 82 ? -9.799 14.264 16.351 1.00 91.06 82 ASN A N 1
ATOM 686 C CA . ASN A 1 82 ? -9.949 15.534 15.654 1.00 91.06 82 ASN A CA 1
ATOM 687 C C . ASN A 1 82 ? -11.338 15.631 15.008 1.00 91.06 82 ASN A C 1
ATOM 689 O O . ASN A 1 82 ? -11.949 14.627 14.639 1.00 91.06 82 ASN A O 1
ATOM 693 N N . GLN A 1 83 ? -11.808 16.862 14.800 1.00 92.88 83 GLN A N 1
ATOM 694 C CA . GLN A 1 83 ? -12.995 17.114 13.982 1.00 92.88 83 GLN A CA 1
ATOM 695 C C . GLN A 1 83 ? -12.801 16.559 12.563 1.00 92.88 83 GLN A C 1
ATOM 697 O O . GLN A 1 83 ? -11.693 16.548 12.029 1.00 92.88 83 GLN A O 1
ATOM 702 N N . THR A 1 84 ? -13.883 16.117 11.920 1.00 91.69 84 THR A N 1
ATOM 703 C CA . THR A 1 84 ? -13.796 15.439 10.612 1.00 91.69 84 THR A CA 1
ATOM 704 C C . THR A 1 84 ? -13.141 16.314 9.537 1.00 91.69 84 THR A C 1
ATOM 706 O O . THR A 1 84 ? -12.323 15.820 8.767 1.00 91.69 84 THR A O 1
ATOM 709 N N . THR A 1 85 ? -13.430 17.618 9.524 1.00 91.94 85 THR A N 1
ATOM 710 C CA . THR A 1 85 ? -12.835 18.583 8.584 1.00 91.94 85 THR A CA 1
ATOM 711 C C . THR A 1 85 ? -11.327 18.735 8.786 1.00 91.94 85 THR A C 1
ATOM 713 O O . THR A 1 85 ? -10.572 18.694 7.819 1.00 91.94 85 THR A O 1
ATOM 716 N N . THR A 1 86 ? -10.871 18.844 10.037 1.00 93.69 86 THR A N 1
ATOM 717 C CA . THR A 1 86 ? -9.445 18.996 10.372 1.00 93.69 86 THR A CA 1
ATOM 718 C C . THR A 1 86 ? -8.657 17.702 10.193 1.00 93.69 86 THR A C 1
ATOM 720 O O . THR A 1 86 ? -7.476 17.730 9.853 1.00 93.69 86 THR A O 1
ATOM 723 N N . LEU A 1 87 ? -9.298 16.551 10.396 1.00 94.38 87 LEU A N 1
ATOM 724 C CA . LEU A 1 87 ? -8.734 15.246 10.068 1.00 94.38 87 LEU A CA 1
ATOM 725 C C . LEU A 1 87 ? -8.502 15.126 8.558 1.00 94.38 87 LEU A C 1
ATOM 727 O O . LEU A 1 87 ? -7.392 14.799 8.143 1.00 94.38 87 LEU A O 1
ATOM 731 N N . LEU A 1 88 ? -9.526 15.407 7.747 1.00 95.12 88 LEU A N 1
ATOM 732 C CA . LEU A 1 88 ? -9.437 15.298 6.290 1.00 95.12 88 LEU A CA 1
ATOM 733 C C . LEU A 1 88 ? -8.413 16.276 5.711 1.00 95.12 88 LEU A C 1
ATOM 735 O O . LEU A 1 88 ? -7.610 15.867 4.878 1.00 95.12 88 LEU A O 1
ATOM 739 N N . SER A 1 89 ? -8.377 17.525 6.184 1.00 95.69 89 SER A N 1
ATOM 740 C CA . SER A 1 89 ? -7.399 18.505 5.700 1.00 95.69 89 SER A CA 1
ATOM 741 C C . SER A 1 89 ? -5.960 18.077 5.990 1.00 95.69 89 SER A C 1
ATOM 743 O O . SER A 1 89 ? -5.123 18.136 5.094 1.00 95.69 89 SER A O 1
ATOM 745 N N . LYS A 1 90 ? -5.672 17.567 7.197 1.00 96.50 90 LYS A N 1
ATOM 746 C CA . LYS A 1 90 ? -4.338 17.052 7.553 1.00 96.50 90 LYS A CA 1
ATOM 747 C C . LYS A 1 90 ? -3.903 15.895 6.660 1.00 96.50 90 LYS A C 1
ATOM 749 O O . LYS A 1 90 ? -2.749 15.870 6.244 1.00 96.50 90 LYS A O 1
ATOM 754 N N . ILE A 1 91 ? -4.812 14.961 6.371 1.00 96.69 91 ILE A N 1
ATOM 755 C CA . ILE A 1 91 ? -4.526 13.827 5.484 1.00 96.69 91 ILE A CA 1
ATOM 756 C C . ILE A 1 91 ? -4.285 14.327 4.057 1.00 96.69 91 ILE A C 1
ATOM 758 O O . ILE A 1 91 ? -3.272 13.990 3.464 1.00 96.69 91 ILE A O 1
ATOM 762 N N . ILE A 1 92 ? -5.158 15.174 3.511 1.00 96.56 92 ILE A N 1
ATOM 763 C CA . ILE A 1 92 ? -4.984 15.694 2.148 1.00 96.56 92 ILE A CA 1
ATOM 764 C C . ILE A 1 92 ? -3.633 16.403 2.019 1.00 96.56 92 ILE A C 1
ATOM 766 O O . ILE A 1 92 ? -2.856 16.063 1.133 1.00 96.56 92 ILE A O 1
ATOM 770 N N . ILE A 1 93 ? -3.318 17.317 2.942 1.00 97.38 93 ILE A N 1
ATOM 771 C CA . ILE A 1 93 ? -2.070 18.089 2.917 1.00 97.38 93 ILE A CA 1
ATOM 772 C C . ILE A 1 93 ? -0.843 17.175 3.000 1.00 97.38 93 ILE A C 1
ATOM 774 O O . ILE A 1 93 ? 0.116 17.393 2.262 1.00 97.38 93 ILE A O 1
ATOM 778 N N . CYS A 1 94 ? -0.853 16.148 3.860 1.00 97.62 94 CYS A N 1
ATOM 779 C CA . CYS A 1 94 ? 0.326 15.295 4.012 1.00 97.62 94 CYS A CA 1
ATOM 780 C C . CYS A 1 94 ? 0.607 14.417 2.785 1.00 97.62 94 CYS A C 1
ATOM 782 O O . CYS A 1 94 ? 1.767 14.119 2.526 1.00 97.62 94 CYS A O 1
ATOM 784 N N . PHE A 1 95 ? -0.412 14.051 2.002 1.00 98.25 95 PHE A N 1
ATOM 785 C CA . PHE A 1 95 ? -0.238 13.242 0.791 1.00 98.25 95 PHE A CA 1
ATOM 786 C C . PHE A 1 95 ? 0.153 14.048 -0.460 1.00 98.25 95 PHE A C 1
ATOM 788 O O . PHE A 1 95 ? 0.610 13.439 -1.428 1.00 98.25 95 PHE A O 1
ATOM 795 N N . ILE A 1 96 ? 0.016 15.384 -0.461 1.00 97.62 96 ILE A N 1
ATOM 796 C CA . ILE A 1 96 ? 0.320 16.234 -1.632 1.00 97.62 96 ILE A CA 1
ATOM 797 C C . ILE A 1 96 ? 1.712 15.950 -2.222 1.00 97.62 96 ILE A C 1
ATOM 799 O O . ILE A 1 96 ? 1.779 15.697 -3.426 1.00 97.62 96 ILE A O 1
ATOM 803 N N . PRO A 1 97 ? 2.814 15.927 -1.444 1.00 97.88 97 PRO A N 1
ATOM 804 C CA . PRO A 1 97 ? 4.143 15.724 -2.021 1.00 97.88 97 PRO A CA 1
ATOM 805 C C . PRO A 1 97 ? 4.287 14.367 -2.719 1.00 97.88 97 PRO A C 1
ATOM 807 O O . PRO A 1 97 ? 4.862 14.282 -3.801 1.00 97.88 97 PRO A O 1
ATOM 810 N N . ALA A 1 98 ? 3.718 13.309 -2.135 1.00 97.62 98 ALA A N 1
ATOM 811 C CA . ALA A 1 98 ? 3.791 11.966 -2.700 1.00 97.62 98 ALA A CA 1
ATOM 812 C C . ALA A 1 98 ? 2.970 11.863 -3.994 1.00 97.62 98 ALA A C 1
ATOM 814 O O . ALA A 1 98 ? 3.442 11.305 -4.980 1.00 97.62 98 ALA A O 1
ATOM 815 N N . LEU A 1 99 ? 1.779 12.472 -4.020 1.00 97.12 99 LEU A N 1
ATOM 816 C CA . LEU A 1 99 ? 0.935 12.528 -5.214 1.00 97.12 99 LEU A CA 1
ATOM 817 C C . LEU A 1 99 ? 1.580 13.338 -6.345 1.00 97.12 99 LEU A C 1
ATOM 819 O O . LEU A 1 99 ? 1.511 12.915 -7.495 1.00 97.12 99 LEU A O 1
ATOM 823 N N . ILE A 1 100 ? 2.241 14.459 -6.035 1.00 96.94 100 ILE A N 1
ATOM 824 C CA . ILE A 1 100 ? 2.994 15.244 -7.027 1.00 96.94 100 ILE A CA 1
ATOM 825 C C . ILE A 1 100 ? 4.099 14.387 -7.646 1.00 96.94 100 ILE A C 1
ATOM 827 O O . ILE A 1 100 ? 4.194 14.316 -8.869 1.00 96.94 100 ILE A O 1
ATOM 831 N N . VAL A 1 101 ? 4.897 13.698 -6.824 1.00 96.50 101 VAL A N 1
ATOM 832 C CA . VAL A 1 101 ? 5.953 12.799 -7.311 1.00 96.50 101 VAL A CA 1
ATOM 833 C C . VAL A 1 101 ? 5.374 11.704 -8.207 1.00 96.50 101 VAL A C 1
ATOM 835 O O . VAL A 1 101 ? 5.848 11.526 -9.326 1.00 96.50 101 VAL A O 1
ATOM 838 N N . SER A 1 102 ? 4.315 11.015 -7.774 1.00 94.44 102 SER A N 1
ATOM 839 C CA . SER A 1 102 ? 3.665 9.981 -8.590 1.00 94.44 102 SER A CA 1
ATOM 840 C C . SER A 1 102 ? 3.139 10.528 -9.922 1.00 94.44 102 SER A C 1
ATOM 842 O O . SER A 1 102 ? 3.277 9.863 -10.947 1.00 94.44 102 SER A O 1
ATOM 844 N N . MET A 1 103 ? 2.579 11.742 -9.936 1.00 94.25 103 MET A N 1
ATOM 845 C CA . MET A 1 103 ? 2.105 12.387 -11.165 1.00 94.25 103 MET A CA 1
ATOM 846 C C . MET A 1 103 ? 3.248 12.767 -12.106 1.00 94.25 103 MET A C 1
ATOM 848 O O . MET A 1 103 ? 3.116 12.572 -13.311 1.00 94.25 103 MET A O 1
ATOM 852 N N . ILE A 1 104 ? 4.372 13.265 -11.582 1.00 93.81 104 ILE A N 1
ATOM 853 C CA . ILE A 1 104 ? 5.563 13.565 -12.390 1.00 93.81 104 ILE A CA 1
ATOM 854 C C . ILE A 1 104 ? 6.070 12.289 -13.065 1.00 93.81 104 ILE A C 1
ATOM 856 O O . ILE A 1 104 ? 6.313 12.303 -14.268 1.00 93.81 104 ILE A O 1
ATOM 860 N N . ILE A 1 105 ? 6.174 11.184 -12.325 1.00 90.38 105 ILE A N 1
ATOM 861 C CA . ILE A 1 105 ? 6.615 9.898 -12.882 1.00 90.38 105 ILE A CA 1
ATOM 862 C C . ILE A 1 105 ? 5.646 9.414 -13.969 1.00 90.38 105 ILE A C 1
ATOM 864 O O . ILE A 1 105 ? 6.071 9.021 -15.051 1.00 90.38 105 ILE A O 1
ATOM 868 N N . ALA A 1 106 ? 4.337 9.479 -13.711 1.00 89.62 106 ALA A N 1
ATOM 869 C CA . ALA A 1 106 ? 3.321 9.027 -14.659 1.00 89.62 106 ALA A CA 1
ATOM 870 C C . ALA A 1 106 ? 3.267 9.873 -15.945 1.00 89.62 106 ALA A C 1
ATOM 872 O O . ALA A 1 106 ? 2.980 9.340 -17.017 1.00 89.62 106 ALA A O 1
ATOM 873 N N . ALA A 1 107 ? 3.523 11.181 -15.843 1.00 89.75 107 ALA A N 1
ATOM 874 C CA . ALA A 1 107 ? 3.454 12.121 -16.961 1.00 89.75 107 ALA A CA 1
ATOM 875 C C . ALA A 1 107 ? 4.735 12.176 -17.809 1.00 89.75 107 ALA A C 1
ATOM 877 O O . ALA A 1 107 ? 4.682 12.671 -18.932 1.00 89.75 107 ALA A O 1
ATOM 878 N N . ASN A 1 108 ? 5.862 11.668 -17.300 1.00 89.62 108 ASN A N 1
ATOM 879 C CA . ASN A 1 108 ? 7.158 11.695 -17.981 1.00 89.62 108 ASN A CA 1
ATOM 880 C C . ASN A 1 108 ? 7.670 10.270 -18.268 1.00 89.62 108 ASN A C 1
ATOM 882 O O . ASN A 1 108 ? 8.680 9.853 -17.695 1.00 89.62 108 ASN A O 1
ATOM 886 N N . PRO A 1 109 ? 6.988 9.489 -19.130 1.00 87.50 109 PRO A N 1
ATOM 887 C CA . PRO A 1 109 ? 7.503 8.195 -19.557 1.00 87.50 109 PRO A CA 1
ATOM 888 C C . PRO A 1 109 ? 8.812 8.373 -20.337 1.00 87.50 109 PRO A C 1
ATOM 890 O O . PRO A 1 109 ? 8.972 9.332 -21.092 1.00 87.50 109 PRO A O 1
ATOM 893 N N . ILE A 1 110 ? 9.733 7.419 -20.188 1.00 86.38 110 ILE A N 1
ATOM 894 C CA . ILE A 1 110 ? 11.024 7.439 -20.886 1.00 86.38 110 ILE A CA 1
ATOM 895 C C . ILE A 1 110 ? 10.830 7.476 -22.409 1.00 86.38 110 ILE A C 1
ATOM 897 O O . ILE A 1 110 ? 10.049 6.697 -22.972 1.00 86.38 110 ILE A O 1
ATOM 901 N N . THR A 1 111 ? 11.537 8.389 -23.076 1.00 88.69 111 THR A N 1
ATOM 902 C CA . THR A 1 111 ? 11.520 8.493 -24.537 1.00 88.69 111 THR A CA 1
ATOM 903 C C . THR A 1 111 ? 12.448 7.453 -25.172 1.00 88.69 111 THR A C 1
ATOM 905 O O . THR A 1 111 ? 13.303 6.860 -24.514 1.00 88.69 111 THR A O 1
ATOM 908 N N . ILE A 1 112 ? 12.302 7.219 -26.480 1.00 88.12 112 ILE A N 1
ATOM 909 C CA . ILE A 1 112 ? 13.180 6.293 -27.221 1.00 88.12 112 ILE A CA 1
ATOM 910 C C . ILE A 1 112 ? 14.638 6.777 -27.186 1.00 88.12 112 ILE A C 1
ATOM 912 O O . ILE A 1 112 ? 15.556 5.960 -27.119 1.00 88.12 112 ILE A O 1
ATOM 916 N N . GLU A 1 113 ? 14.847 8.094 -27.207 1.00 90.31 113 GLU A N 1
ATOM 917 C CA . GLU A 1 113 ? 16.181 8.688 -27.167 1.00 90.31 113 GLU A CA 1
ATOM 918 C C . GLU A 1 113 ? 16.816 8.535 -25.781 1.00 90.31 113 GLU A C 1
ATOM 920 O O . GLU A 1 113 ? 17.941 8.049 -25.670 1.00 90.31 113 GLU A O 1
ATOM 925 N N . ASP A 1 114 ? 16.062 8.815 -24.716 1.00 88.38 114 ASP A N 1
ATOM 926 C CA . ASP A 1 114 ? 16.530 8.611 -23.339 1.00 88.38 114 ASP A CA 1
ATOM 927 C C . ASP A 1 114 ? 16.833 7.133 -23.056 1.00 88.38 114 ASP A C 1
ATOM 929 O O . ASP A 1 114 ? 17.816 6.799 -22.392 1.00 88.38 114 ASP A O 1
ATOM 933 N N . HIS A 1 115 ? 16.026 6.220 -23.608 1.00 91.50 115 HIS A N 1
ATOM 934 C CA . HIS A 1 115 ? 16.272 4.778 -23.525 1.00 91.50 115 HIS A CA 1
ATOM 935 C C . HIS A 1 115 ? 17.577 4.370 -24.223 1.00 91.50 115 HIS A C 1
ATOM 937 O O . HIS A 1 115 ? 18.315 3.520 -23.713 1.00 91.50 115 HIS A O 1
ATOM 943 N N . ARG A 1 116 ? 17.904 5.001 -25.358 1.00 90.94 116 ARG A N 1
ATOM 944 C CA . ARG A 1 116 ? 19.169 4.784 -26.073 1.00 90.94 116 ARG A CA 1
ATOM 945 C C . ARG A 1 116 ? 20.362 5.270 -25.254 1.00 90.94 116 ARG A C 1
ATOM 947 O O . ARG A 1 116 ? 21.342 4.536 -25.136 1.00 90.94 116 ARG A O 1
ATOM 954 N N . ILE A 1 117 ? 20.259 6.452 -24.646 1.00 92.31 117 ILE A N 1
ATOM 955 C CA . ILE A 1 117 ? 21.289 7.002 -23.751 1.00 92.31 117 ILE A CA 1
ATOM 956 C C . ILE A 1 117 ? 21.518 6.062 -22.559 1.00 92.31 117 ILE A C 1
ATOM 958 O O . ILE A 1 117 ? 22.660 5.710 -22.263 1.00 92.31 117 ILE A O 1
ATOM 962 N N . LEU A 1 118 ? 20.442 5.590 -21.922 1.00 89.06 118 LEU A N 1
ATOM 963 C CA . LEU A 1 118 ? 20.510 4.618 -20.827 1.00 89.06 118 LEU A CA 1
ATOM 964 C C . LEU A 1 118 ? 21.200 3.317 -21.261 1.00 89.06 118 LEU A C 1
ATOM 966 O O . LEU A 1 118 ? 22.092 2.832 -20.570 1.00 89.06 118 LEU A O 1
ATOM 970 N N . THR A 1 119 ? 20.806 2.763 -22.409 1.00 91.25 119 THR A N 1
ATOM 971 C CA . THR A 1 119 ? 21.361 1.504 -22.929 1.0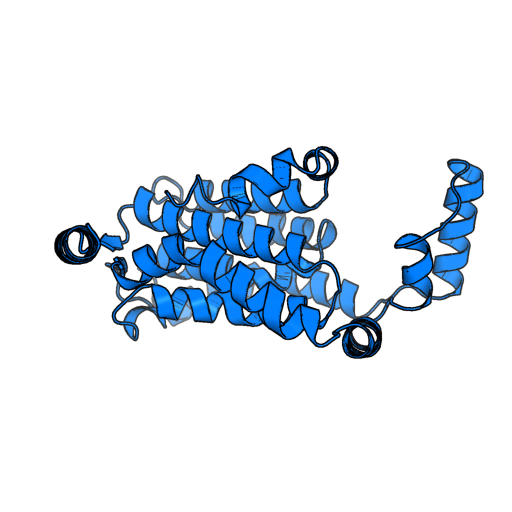0 91.25 119 THR A CA 1
ATOM 972 C C . THR A 1 119 ? 22.854 1.628 -23.231 1.00 91.25 119 THR A C 1
ATOM 974 O O . THR A 1 119 ? 23.624 0.733 -22.883 1.00 91.25 119 THR A O 1
ATOM 977 N N . ASN A 1 120 ? 23.277 2.742 -23.834 1.00 93.12 120 ASN A N 1
ATOM 978 C CA . ASN A 1 120 ? 24.690 3.003 -24.104 1.00 93.12 120 ASN A CA 1
ATOM 979 C C . ASN A 1 120 ? 25.481 3.159 -22.802 1.00 93.12 120 ASN A C 1
ATOM 981 O O . ASN A 1 120 ? 26.527 2.537 -22.658 1.00 93.12 120 ASN A O 1
ATOM 985 N N . SER A 1 121 ? 24.943 3.891 -21.822 1.00 92.38 121 SER A N 1
ATOM 986 C CA . SER A 1 121 ? 25.575 4.050 -20.507 1.00 92.38 121 SER A CA 1
ATOM 987 C C . SER A 1 121 ? 25.755 2.716 -19.774 1.00 92.38 121 SER A C 1
ATOM 989 O O . SER A 1 121 ? 26.822 2.466 -19.217 1.00 92.38 121 SER A O 1
ATOM 991 N N . LEU A 1 122 ? 24.755 1.827 -19.808 1.00 88.94 122 LEU A N 1
ATOM 992 C CA . LEU A 1 122 ? 24.861 0.483 -19.223 1.00 88.94 122 LEU A CA 1
ATOM 993 C C . LEU A 1 122 ? 25.968 -0.340 -19.886 1.00 88.94 122 LEU A C 1
ATOM 995 O O . LEU A 1 122 ? 26.771 -0.976 -19.202 1.00 88.94 122 LEU A O 1
ATOM 999 N N . LYS A 1 123 ? 26.048 -0.277 -21.215 1.00 92.81 123 LYS A N 1
ATOM 1000 C CA . LYS A 1 123 ? 27.041 -1.024 -21.981 1.00 92.81 123 LYS A CA 1
ATOM 1001 C C . LYS A 1 123 ? 28.458 -0.486 -21.781 1.00 92.81 123 LYS A C 1
ATOM 1003 O O . LYS A 1 123 ? 29.381 -1.275 -21.618 1.00 92.81 123 LYS A O 1
ATOM 1008 N N . GLU A 1 124 ? 28.634 0.831 -21.791 1.00 94.69 124 GLU A N 1
ATOM 1009 C CA . GLU A 1 124 ? 29.947 1.481 -21.703 1.00 94.69 124 GLU A CA 1
ATOM 1010 C C . GLU A 1 124 ? 30.506 1.488 -20.278 1.00 94.69 124 GLU A C 1
ATOM 1012 O O . GLU A 1 124 ? 31.686 1.205 -20.090 1.00 94.69 124 GLU A O 1
ATOM 1017 N N . ASN A 1 125 ? 29.671 1.765 -19.270 1.00 92.94 125 ASN A N 1
ATOM 1018 C CA . ASN A 1 125 ? 30.133 1.918 -17.886 1.00 92.94 125 ASN A CA 1
ATOM 1019 C C . ASN A 1 125 ? 30.093 0.616 -17.078 1.00 92.94 125 ASN A C 1
ATOM 1021 O O . ASN A 1 125 ? 30.867 0.466 -16.135 1.00 92.94 125 ASN A O 1
ATOM 1025 N N . PHE A 1 126 ? 29.195 -0.313 -17.421 1.00 91.19 126 PHE A N 1
ATOM 1026 C CA . PHE A 1 126 ? 28.981 -1.546 -16.654 1.00 91.19 126 PHE A CA 1
ATOM 1027 C C . PHE A 1 126 ? 29.167 -2.825 -17.480 1.00 91.19 126 PHE A C 1
ATOM 1029 O O . PHE A 1 126 ? 29.158 -3.910 -16.909 1.00 91.19 126 PHE A O 1
ATOM 1036 N N . GLY A 1 127 ? 29.353 -2.729 -18.804 1.00 90.06 127 GLY A N 1
ATOM 1037 C CA . GLY A 1 127 ? 29.467 -3.900 -19.682 1.00 90.0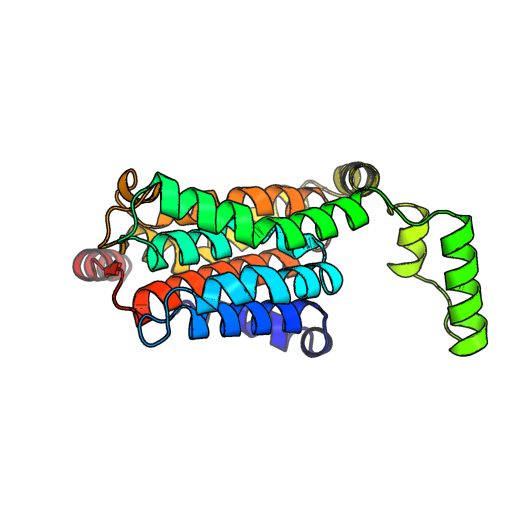6 127 GLY A CA 1
ATOM 1038 C C . GLY A 1 127 ? 28.158 -4.678 -19.858 1.00 90.06 127 GLY A C 1
ATOM 1039 O O . GLY A 1 127 ? 28.176 -5.792 -20.379 1.00 90.06 127 GLY A O 1
ATOM 1040 N N . GLU A 1 128 ? 27.027 -4.106 -19.440 1.00 87.44 128 GLU A N 1
ATOM 1041 C CA . GLU A 1 128 ? 25.734 -4.788 -19.380 1.00 87.44 128 GLU A CA 1
ATOM 1042 C C . GLU A 1 128 ? 24.862 -4.459 -20.594 1.00 87.44 128 GLU A C 1
ATOM 1044 O O . GLU A 1 128 ? 24.701 -3.302 -20.991 1.00 87.44 128 GLU A O 1
ATOM 1049 N N . ASN A 1 129 ? 24.244 -5.486 -21.175 1.00 88.31 129 ASN A N 1
ATOM 1050 C CA . ASN A 1 129 ? 23.274 -5.298 -22.250 1.00 88.31 129 ASN A CA 1
ATOM 1051 C C . ASN A 1 129 ? 21.884 -5.019 -21.665 1.00 88.31 129 ASN A C 1
ATOM 1053 O O . ASN A 1 129 ? 21.451 -5.657 -20.711 1.00 88.31 129 ASN A O 1
ATOM 1057 N N . CYS A 1 130 ? 21.128 -4.108 -22.273 1.00 85.38 130 CYS A N 1
ATOM 1058 C CA . CYS A 1 130 ? 19.751 -3.839 -21.862 1.00 85.38 130 CYS A CA 1
ATOM 1059 C C . CYS A 1 130 ? 18.808 -4.945 -22.382 1.00 85.38 130 CYS A C 1
ATOM 1061 O O . CYS A 1 130 ? 18.440 -4.953 -23.556 1.00 85.38 130 CYS A O 1
ATOM 1063 N N . TYR A 1 131 ? 18.409 -5.884 -21.515 1.00 82.69 131 TYR A N 1
ATOM 1064 C CA . TYR A 1 131 ? 17.481 -6.984 -21.834 1.00 82.69 131 TYR A CA 1
ATOM 1065 C C . TYR A 1 131 ? 16.258 -7.014 -20.891 1.00 82.69 131 TYR A C 1
ATOM 1067 O O . TYR A 1 131 ? 16.182 -6.253 -19.924 1.00 82.69 131 TYR A O 1
ATOM 1075 N N . MET A 1 132 ? 15.257 -7.855 -21.200 1.00 82.25 132 MET A N 1
ATOM 1076 C CA . MET A 1 132 ? 14.016 -8.051 -20.419 1.00 82.25 132 MET A CA 1
ATOM 1077 C C . MET A 1 132 ? 13.368 -6.735 -19.952 1.00 82.25 132 MET A C 1
ATOM 1079 O O . MET A 1 132 ? 12.883 -5.976 -20.786 1.00 82.25 132 MET A O 1
ATOM 1083 N N . ALA A 1 133 ? 13.346 -6.452 -18.644 1.00 76.44 133 ALA A N 1
ATOM 1084 C CA . ALA A 1 133 ? 12.685 -5.282 -18.073 1.00 76.44 133 ALA A CA 1
ATOM 1085 C C . ALA A 1 133 ? 13.279 -3.966 -18.598 1.00 76.44 133 ALA A C 1
ATOM 1087 O O . ALA A 1 133 ? 12.531 -3.035 -18.882 1.00 76.44 133 ALA A O 1
ATOM 1088 N N . CYS A 1 134 ? 14.600 -3.910 -18.806 1.00 80.06 134 CYS A N 1
ATOM 1089 C CA . CYS A 1 134 ? 15.259 -2.751 -19.406 1.00 80.06 134 CYS A CA 1
ATOM 1090 C C . CYS A 1 134 ? 14.821 -2.566 -20.867 1.00 80.06 134 CYS A C 1
ATOM 1092 O O . CYS A 1 134 ? 14.503 -1.456 -21.284 1.00 80.06 134 CYS A O 1
ATOM 1094 N N . GLY A 1 135 ? 14.725 -3.652 -21.641 1.00 81.50 135 GLY A N 1
ATOM 1095 C CA . GLY A 1 135 ? 14.222 -3.600 -23.019 1.00 81.50 135 GLY A CA 1
ATOM 1096 C C . GLY A 1 135 ? 12.741 -3.208 -23.094 1.00 81.50 135 GLY A C 1
ATOM 1097 O O . GLY A 1 135 ? 12.341 -2.449 -23.976 1.00 81.50 135 GLY A O 1
ATOM 1098 N N . MET A 1 136 ? 11.937 -3.655 -22.124 1.00 82.56 136 MET A N 1
ATOM 1099 C CA . MET A 1 136 ? 10.517 -3.316 -22.023 1.00 82.56 136 MET A CA 1
ATOM 1100 C C . MET A 1 136 ? 10.279 -1.829 -21.773 1.00 82.56 136 MET A C 1
ATOM 1102 O O . MET A 1 136 ? 9.233 -1.339 -22.179 1.00 82.56 136 MET A O 1
ATOM 1106 N N . LEU A 1 137 ? 11.225 -1.083 -21.190 1.00 83.38 137 LEU A N 1
ATOM 1107 C CA . LEU A 1 137 ? 11.096 0.372 -21.040 1.00 83.38 137 LEU A CA 1
ATOM 1108 C C . LEU A 1 137 ? 10.887 1.084 -22.383 1.00 83.38 137 LEU A C 1
ATOM 1110 O O . LEU A 1 137 ? 10.224 2.110 -22.427 1.00 83.38 137 LEU A O 1
ATOM 1114 N N . ARG A 1 138 ? 11.378 0.523 -23.493 1.00 81.25 138 ARG A N 1
ATOM 1115 C CA . ARG A 1 138 ? 11.171 1.092 -24.831 1.00 81.25 138 ARG A CA 1
ATOM 1116 C C . ARG A 1 138 ? 9.734 0.938 -25.337 1.00 81.25 138 ARG A C 1
ATOM 1118 O O . ARG A 1 138 ? 9.241 1.811 -26.042 1.00 81.25 138 ARG A O 1
ATOM 1125 N N . SER A 1 139 ? 9.079 -0.181 -25.029 1.00 76.44 139 SER A N 1
ATOM 1126 C CA . SER A 1 139 ? 7.760 -0.545 -25.577 1.00 76.44 139 SER A CA 1
ATOM 1127 C C . SER A 1 139 ? 6.616 -0.483 -24.559 1.00 76.44 139 SER A C 1
ATOM 1129 O O . SER A 1 139 ? 5.456 -0.585 -24.951 1.00 76.44 139 SER A O 1
ATOM 1131 N N . ARG A 1 140 ? 6.933 -0.372 -23.264 1.00 76.38 140 ARG A N 1
ATOM 1132 C CA . ARG A 1 140 ? 6.011 -0.438 -22.116 1.00 76.38 140 ARG A CA 1
ATOM 1133 C C . ARG A 1 140 ? 6.259 0.695 -21.108 1.00 76.38 140 ARG A C 1
ATOM 1135 O O . ARG A 1 140 ? 6.167 0.489 -19.900 1.00 76.38 140 ARG A O 1
ATOM 1142 N N . SER A 1 141 ? 6.625 1.891 -21.569 1.00 77.19 141 SER A N 1
ATOM 1143 C CA . SER A 1 141 ? 6.907 3.024 -20.673 1.00 77.19 141 SER A CA 1
ATOM 1144 C C . SER A 1 141 ? 5.654 3.708 -20.126 1.00 77.19 141 SER A C 1
ATOM 1146 O O . SER A 1 141 ? 5.703 4.289 -19.046 1.00 77.19 141 SER A O 1
ATOM 1148 N N . SER A 1 142 ? 4.526 3.646 -20.841 1.00 82.00 142 SER A N 1
ATOM 1149 C CA . SER A 1 142 ? 3.290 4.326 -20.440 1.00 82.00 142 SER A CA 1
ATOM 1150 C C . SER A 1 142 ? 2.323 3.399 -19.709 1.00 82.00 142 SER A C 1
ATOM 1152 O O . SER A 1 142 ? 2.249 2.202 -19.997 1.00 82.00 142 SER A O 1
ATOM 1154 N N . ILE A 1 143 ? 1.495 3.969 -18.830 1.00 82.00 143 ILE A N 1
ATOM 1155 C CA . ILE A 1 143 ? 0.451 3.234 -18.098 1.00 82.00 143 ILE A CA 1
ATOM 1156 C C . ILE A 1 143 ? -0.474 2.470 -19.060 1.00 82.00 143 ILE A C 1
ATOM 1158 O O . ILE A 1 143 ? -0.793 1.308 -18.829 1.00 82.00 143 ILE A O 1
ATOM 1162 N N . ILE A 1 144 ? -0.872 3.093 -20.173 1.00 81.00 144 ILE A N 1
ATOM 1163 C CA . ILE A 1 144 ? -1.776 2.477 -21.157 1.00 81.00 144 ILE A CA 1
ATOM 1164 C C . ILE A 1 144 ? -1.102 1.284 -21.843 1.00 81.00 144 ILE A C 1
ATOM 1166 O O . ILE A 1 144 ? -1.714 0.226 -21.976 1.00 81.00 144 ILE A O 1
ATOM 1170 N N . SER A 1 145 ? 0.167 1.426 -22.241 1.00 80.81 145 SER A N 1
ATOM 1171 C CA . SER A 1 145 ? 0.906 0.341 -22.899 1.00 80.81 145 SER A CA 1
ATOM 1172 C C . SER A 1 145 ? 1.062 -0.897 -22.010 1.00 80.81 145 SER A C 1
ATOM 1174 O O . SER A 1 145 ? 1.032 -2.018 -22.518 1.00 80.81 145 SER A O 1
ATOM 1176 N N . GLN A 1 146 ? 1.151 -0.695 -20.689 1.00 82.06 146 GLN A N 1
ATOM 1177 C CA . GLN A 1 146 ? 1.187 -1.772 -19.699 1.00 82.06 146 GLN A CA 1
ATOM 1178 C C . GLN A 1 146 ? -0.134 -2.559 -19.682 1.00 82.06 146 GLN A C 1
ATOM 1180 O O . GLN A 1 146 ? -0.112 -3.783 -19.755 1.00 82.06 146 GLN A O 1
ATOM 1185 N N . PHE A 1 147 ? -1.291 -1.884 -19.706 1.00 81.75 147 PHE A N 1
ATOM 1186 C CA . PHE A 1 147 ? -2.592 -2.565 -19.785 1.00 81.75 147 PHE A CA 1
ATOM 1187 C C . PHE A 1 147 ? -2.801 -3.336 -21.089 1.00 81.75 147 PHE A C 1
ATOM 1189 O O . PHE A 1 147 ? -3.218 -4.491 -21.048 1.00 81.75 147 PHE A O 1
ATOM 1196 N N . VAL A 1 148 ? -2.544 -2.703 -22.238 1.00 79.62 148 VAL A N 1
ATOM 1197 C CA . VAL A 1 148 ? -2.874 -3.278 -23.556 1.00 79.62 148 VAL A CA 1
ATOM 1198 C C . VAL A 1 148 ? -2.126 -4.588 -23.786 1.00 79.62 148 VAL A C 1
ATOM 1200 O O . VAL A 1 148 ? -2.729 -5.586 -24.162 1.00 79.62 148 VAL A O 1
ATOM 1203 N N . GLN A 1 149 ? -0.825 -4.614 -23.498 1.00 72.44 149 GLN A N 1
ATOM 1204 C CA . GLN A 1 149 ? -0.030 -5.827 -23.698 1.00 72.44 149 GLN A CA 1
ATOM 1205 C C . GLN A 1 149 ? -0.290 -6.885 -22.625 1.00 72.44 149 GLN A C 1
ATOM 1207 O O . GLN A 1 149 ? -0.168 -8.076 -22.906 1.00 72.44 149 GLN A O 1
ATOM 1212 N N . ASN A 1 150 ? -0.658 -6.481 -21.404 1.00 75.19 150 ASN A N 1
ATOM 1213 C CA . ASN A 1 150 ? -1.004 -7.447 -20.372 1.00 75.19 150 ASN A CA 1
ATOM 1214 C C . ASN A 1 150 ? -2.358 -8.110 -20.672 1.00 75.19 150 ASN A C 1
ATOM 1216 O O . ASN A 1 150 ? -2.475 -9.314 -20.482 1.00 75.19 150 ASN A O 1
ATOM 1220 N N . TYR A 1 151 ? -3.330 -7.378 -21.230 1.00 70.06 151 TYR A N 1
ATOM 1221 C CA . TYR A 1 151 ? -4.638 -7.905 -21.640 1.00 70.06 151 TYR A CA 1
ATOM 1222 C C . TYR A 1 151 ? -4.528 -9.094 -22.606 1.00 70.06 151 TYR A C 1
ATOM 1224 O O . TYR A 1 151 ? -5.220 -10.090 -22.422 1.00 70.06 151 TYR A O 1
ATOM 1232 N N . GLU A 1 152 ? -3.611 -9.035 -23.576 1.00 63.59 152 GLU A N 1
ATOM 1233 C CA . GLU A 1 152 ? -3.360 -10.145 -24.510 1.00 63.59 152 GLU A CA 1
ATOM 1234 C C . GLU A 1 152 ? -2.701 -11.359 -23.831 1.00 63.59 152 GLU A C 1
ATOM 1236 O O . GLU A 1 152 ? -2.939 -12.501 -24.219 1.00 63.59 152 GLU A O 1
ATOM 1241 N N . SER A 1 153 ? -1.891 -11.124 -22.792 1.00 60.56 153 SER A N 1
ATOM 1242 C CA . SER A 1 153 ? -1.201 -12.174 -22.026 1.00 60.56 153 SER A CA 1
ATOM 1243 C C . SER A 1 153 ? -1.998 -12.742 -20.846 1.00 60.56 153 SER A C 1
ATOM 1245 O O . SER A 1 153 ? -1.623 -13.791 -20.313 1.00 60.56 153 SER A O 1
ATOM 1247 N N . VAL A 1 154 ? -3.100 -12.091 -20.444 1.00 60.50 154 VAL A N 1
ATOM 1248 C CA . VAL A 1 154 ? -4.066 -12.604 -19.459 1.00 60.50 154 VAL A CA 1
ATOM 1249 C C . VAL A 1 154 ? -4.856 -13.725 -20.135 1.00 60.50 154 VAL A C 1
ATOM 1251 O O . VAL A 1 154 ? -6.007 -13.608 -20.541 1.00 60.50 154 VAL A O 1
ATOM 1254 N N . THR A 1 155 ? -4.168 -14.848 -20.301 1.00 59.22 155 THR A N 1
ATOM 1255 C CA . THR A 1 155 ? -4.743 -16.122 -20.702 1.00 59.22 155 THR A CA 1
ATOM 1256 C C . THR A 1 155 ? -5.740 -16.594 -19.643 1.00 59.22 155 THR A C 1
ATOM 1258 O O . THR A 1 155 ? -5.685 -16.208 -18.472 1.00 59.22 155 THR A O 1
ATOM 1261 N N . PHE A 1 156 ? -6.657 -17.470 -20.055 1.00 57.91 156 PHE A N 1
ATOM 1262 C CA . PHE A 1 156 ? -7.710 -18.041 -19.207 1.00 57.91 156 PHE A CA 1
ATOM 1263 C C . PHE A 1 156 ? -7.174 -18.654 -17.892 1.00 57.91 156 PHE A C 1
ATOM 1265 O O . PHE A 1 156 ? -7.863 -18.626 -16.873 1.00 57.91 156 PHE A O 1
ATOM 1272 N N . ASP A 1 157 ? -5.925 -19.143 -17.891 1.00 60.34 157 ASP A N 1
ATOM 1273 C CA . ASP A 1 157 ? -5.257 -19.720 -16.715 1.00 60.34 157 ASP A CA 1
ATOM 1274 C C . ASP A 1 157 ? -5.030 -18.684 -15.596 1.00 60.34 157 ASP A C 1
ATOM 1276 O O . ASP A 1 157 ? -5.283 -18.960 -14.421 1.00 60.34 157 ASP A O 1
ATOM 1280 N N . GLY A 1 158 ? -4.659 -17.445 -15.942 1.00 65.50 158 GLY A N 1
ATOM 1281 C CA . GLY A 1 158 ? -4.449 -16.368 -14.967 1.00 65.50 158 GLY A CA 1
ATOM 1282 C C . GLY A 1 158 ? -5.739 -15.929 -14.263 1.00 65.50 158 GLY A C 1
ATOM 1283 O O . GLY A 1 158 ? -5.739 -15.677 -13.055 1.00 65.50 158 GLY A O 1
ATOM 1284 N N . LEU A 1 159 ? -6.862 -15.912 -14.988 1.00 68.50 159 LEU A N 1
ATOM 1285 C CA . LEU A 1 159 ? -8.172 -15.514 -14.454 1.00 68.50 159 LEU A CA 1
ATOM 1286 C C . LEU A 1 159 ? -8.759 -16.518 -13.457 1.00 68.50 159 LEU A C 1
ATOM 1288 O O . LEU A 1 159 ? -9.606 -16.141 -12.653 1.00 68.50 159 LEU A O 1
ATOM 1292 N N . ILE A 1 160 ? -8.315 -17.775 -13.476 1.00 72.00 160 ILE A N 1
ATOM 1293 C CA . ILE A 1 160 ? -8.768 -18.801 -12.528 1.00 72.00 160 ILE A CA 1
ATOM 1294 C C . ILE A 1 160 ? -7.745 -18.968 -11.403 1.00 72.00 160 ILE A C 1
ATOM 1296 O O . ILE A 1 160 ? -8.095 -18.918 -10.219 1.00 72.00 160 ILE A O 1
ATOM 1300 N N . ARG A 1 161 ? -6.466 -19.121 -11.756 1.00 75.25 161 ARG A N 1
ATOM 1301 C CA . ARG A 1 161 ? -5.397 -19.464 -10.815 1.00 75.25 161 ARG A CA 1
ATOM 1302 C C . ARG A 1 161 ? -5.172 -18.388 -9.761 1.00 75.25 161 ARG A C 1
ATOM 1304 O O . ARG A 1 161 ? -5.093 -18.702 -8.573 1.00 75.25 161 ARG A O 1
ATOM 1311 N N . TYR A 1 162 ? -5.067 -17.123 -10.154 1.00 73.94 162 TYR A N 1
ATOM 1312 C CA . TYR A 1 162 ? -4.707 -16.074 -9.204 1.00 73.94 162 TYR A CA 1
ATOM 1313 C C . TYR A 1 162 ? -5.838 -15.671 -8.253 1.00 73.94 162 TYR A C 1
ATOM 1315 O O . TYR A 1 162 ? -5.547 -15.493 -7.068 1.00 73.94 162 TYR A O 1
ATOM 1323 N N . PRO A 1 163 ? -7.118 -15.600 -8.670 1.00 80.75 163 PRO A N 1
ATOM 1324 C CA . PRO A 1 163 ? -8.214 -15.440 -7.718 1.00 80.75 163 PRO A CA 1
ATOM 1325 C C . PRO A 1 163 ? -8.277 -16.570 -6.688 1.00 80.75 163 PRO A C 1
ATOM 1327 O O . PRO A 1 163 ? -8.511 -16.295 -5.513 1.00 80.75 163 PRO A O 1
ATOM 1330 N N . LEU A 1 164 ? -7.989 -17.817 -7.082 1.00 79.56 164 LEU A N 1
ATOM 1331 C CA . LEU A 1 164 ? -7.854 -18.947 -6.153 1.00 79.56 164 LEU A CA 1
ATOM 1332 C C . LEU A 1 164 ? -6.697 -18.748 -5.164 1.00 79.56 164 LEU A C 1
ATOM 1334 O O . LEU A 1 164 ? -6.886 -18.945 -3.964 1.00 79.56 164 LEU A O 1
ATOM 1338 N N . ILE A 1 165 ? -5.525 -18.307 -5.634 1.00 80.56 165 ILE A N 1
ATOM 1339 C CA . ILE A 1 165 ? -4.375 -18.000 -4.766 1.00 80.56 165 ILE A CA 1
ATOM 1340 C C . ILE A 1 165 ? -4.720 -16.879 -3.780 1.00 80.56 165 ILE A C 1
ATOM 1342 O O . ILE A 1 165 ? -4.416 -17.000 -2.594 1.00 80.56 165 ILE A O 1
ATOM 1346 N N . ILE A 1 166 ? -5.376 -15.809 -4.235 1.00 83.19 166 ILE A N 1
ATOM 1347 C CA . ILE A 1 166 ? -5.823 -14.713 -3.367 1.00 83.19 166 ILE A CA 1
ATOM 1348 C C . ILE A 1 166 ? -6.835 -15.238 -2.347 1.00 83.19 166 ILE A C 1
ATOM 1350 O O . ILE A 1 166 ? -6.691 -14.965 -1.158 1.00 83.19 166 IL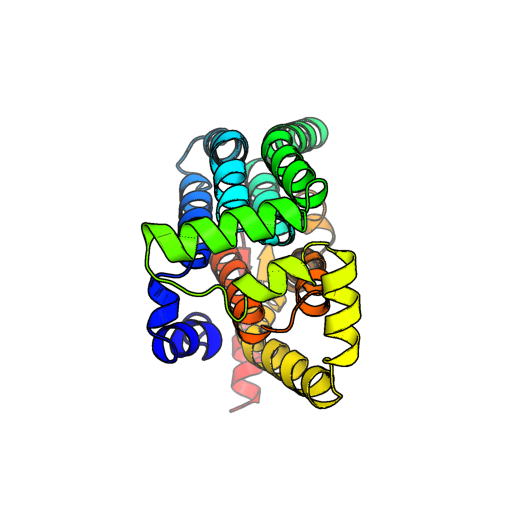E A O 1
ATOM 1354 N N . LEU A 1 167 ? -7.821 -16.028 -2.773 1.00 82.06 167 LEU A N 1
ATOM 1355 C CA . LEU A 1 167 ? -8.860 -16.563 -1.897 1.00 82.06 167 LEU A CA 1
ATOM 1356 C C . LEU A 1 167 ? -8.269 -17.464 -0.806 1.00 82.06 167 LEU A C 1
ATOM 1358 O O . LEU A 1 167 ? -8.536 -17.244 0.373 1.00 82.06 167 LEU A O 1
ATOM 1362 N N . ILE A 1 168 ? -7.439 -18.441 -1.180 1.00 84.81 168 ILE A N 1
ATOM 1363 C CA . ILE A 1 168 ? -6.801 -19.382 -0.245 1.00 84.81 168 ILE A CA 1
ATOM 1364 C C . ILE A 1 168 ? -5.782 -18.650 0.634 1.00 84.81 168 ILE A C 1
ATOM 1366 O O . ILE A 1 168 ? -5.751 -18.832 1.851 1.00 84.81 168 ILE A O 1
ATOM 1370 N N . GLY A 1 169 ? -4.970 -17.789 0.029 1.00 82.06 169 GLY A N 1
ATOM 1371 C CA . GLY A 1 169 ? -3.906 -17.049 0.691 1.00 82.06 169 GLY A CA 1
ATOM 1372 C C . GLY A 1 169 ? -4.402 -16.042 1.720 1.00 82.06 169 GLY A C 1
ATOM 1373 O O . GLY A 1 169 ? -3.889 -15.983 2.836 1.00 82.06 169 GLY A O 1
ATOM 1374 N N . PHE A 1 170 ? -5.436 -15.276 1.373 1.00 90.38 170 PHE A N 1
ATOM 1375 C CA . PHE A 1 170 ? -6.040 -14.291 2.265 1.00 90.38 170 PHE A CA 1
ATOM 1376 C C . PHE A 1 170 ? -7.105 -14.901 3.182 1.00 90.38 170 PHE A C 1
ATOM 1378 O O . PHE A 1 170 ? -7.533 -14.223 4.117 1.00 90.38 170 PHE A O 1
ATOM 1385 N N . ALA A 1 171 ? -7.518 -16.161 2.998 1.00 88.44 171 ALA A N 1
ATOM 1386 C CA . ALA A 1 171 ? -8.549 -16.789 3.829 1.00 88.44 171 ALA A CA 1
ATOM 1387 C C . ALA A 1 171 ? -8.320 -16.599 5.342 1.00 88.44 171 ALA A C 1
ATOM 1389 O O . ALA A 1 171 ? -9.266 -16.191 6.025 1.00 88.44 171 ALA A O 1
ATOM 1390 N N . PRO A 1 172 ? -7.104 -16.785 5.904 1.00 88.56 172 PRO A N 1
ATOM 1391 C CA . PRO A 1 172 ? -6.888 -16.592 7.336 1.00 88.56 172 PRO A CA 1
ATOM 1392 C C . PRO A 1 172 ? -7.106 -15.142 7.777 1.00 88.56 172 PRO A C 1
ATOM 1394 O O . PRO A 1 172 ? -7.782 -14.896 8.778 1.00 88.56 172 PRO A O 1
ATOM 1397 N N . ILE A 1 173 ? -6.572 -14.169 7.029 1.00 90.38 173 ILE A N 1
ATOM 1398 C CA . ILE A 1 173 ? -6.697 -12.751 7.384 1.00 90.38 173 ILE A CA 1
ATOM 1399 C C . ILE A 1 173 ? -8.129 -12.251 7.168 1.00 90.38 173 ILE A C 1
ATOM 1401 O O . ILE A 1 173 ? -8.649 -11.505 7.997 1.00 90.38 173 ILE A O 1
ATOM 1405 N N . PHE A 1 174 ? -8.818 -12.721 6.129 1.00 92.44 174 PHE A N 1
ATOM 1406 C CA . PHE A 1 174 ? -10.220 -12.406 5.871 1.00 92.44 174 PHE A CA 1
ATOM 1407 C C . PHE A 1 174 ? -11.149 -13.005 6.922 1.00 92.44 174 PHE A C 1
ATOM 1409 O O . PHE A 1 174 ? -12.052 -12.313 7.391 1.00 92.44 174 PHE A O 1
ATOM 1416 N N . LEU A 1 175 ? -10.901 -14.234 7.373 1.00 90.50 175 LEU A N 1
ATOM 1417 C CA . LEU A 1 175 ? -11.676 -14.849 8.450 1.00 90.50 175 LEU A CA 1
ATOM 1418 C C . LEU A 1 175 ? -11.491 -14.093 9.773 1.00 90.50 175 LEU A C 1
ATOM 1420 O O . LEU A 1 175 ? -12.472 -13.828 10.472 1.00 90.50 175 LEU A O 1
ATOM 1424 N N . LEU A 1 176 ? -10.263 -13.681 10.099 1.00 91.00 176 LEU A N 1
ATOM 1425 C CA . LEU A 1 176 ? -9.993 -12.821 11.256 1.00 91.00 176 LEU A CA 1
ATOM 1426 C C . LEU A 1 176 ? -10.695 -11.460 11.131 1.00 91.00 176 LEU A C 1
ATOM 1428 O O . LEU A 1 176 ? -1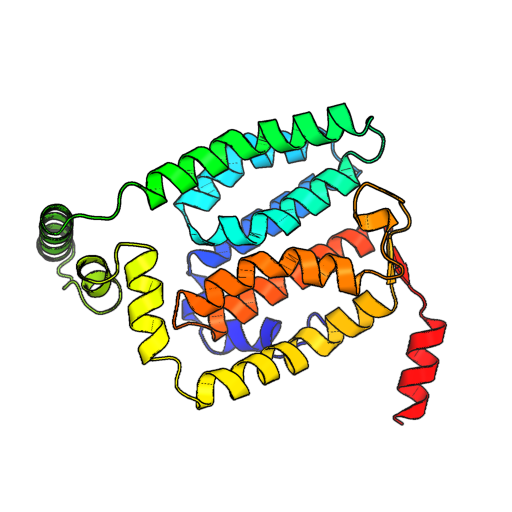1.354 -11.003 12.068 1.00 91.00 176 LEU A O 1
ATOM 1432 N N . SER A 1 177 ? -10.626 -10.844 9.954 1.00 92.81 177 SER A N 1
ATOM 1433 C CA . SER A 1 177 ? -11.234 -9.539 9.661 1.00 92.81 177 SER A CA 1
ATOM 1434 C C . SER A 1 177 ? -12.762 -9.586 9.690 1.00 92.81 177 SER A C 1
ATOM 1436 O O . SER A 1 177 ? -13.415 -8.652 10.150 1.00 92.81 177 SER A O 1
ATOM 1438 N N . PHE A 1 178 ? -13.359 -10.702 9.277 1.00 93.12 178 PHE A N 1
ATOM 1439 C CA . PHE A 1 178 ? -14.800 -10.923 9.357 1.00 93.12 178 PHE A CA 1
ATOM 1440 C C . PHE A 1 178 ? -15.293 -11.034 10.807 1.00 93.12 178 PHE A C 1
ATOM 1442 O O . PHE A 1 178 ? -16.405 -10.612 11.124 1.00 93.12 178 PHE A O 1
ATOM 1449 N N . ASN A 1 179 ? -14.464 -11.586 11.698 1.00 91.19 179 ASN A N 1
ATOM 1450 C CA . ASN A 1 179 ? -14.789 -11.790 13.114 1.00 91.19 179 ASN A CA 1
ATOM 1451 C C . ASN A 1 179 ? -14.268 -10.678 14.039 1.00 91.19 179 ASN A C 1
ATOM 1453 O O . ASN A 1 179 ? -14.359 -10.801 15.265 1.00 91.19 179 ASN A O 1
ATOM 1457 N N . SER A 1 180 ? -13.746 -9.590 13.477 1.00 93.00 180 SER A N 1
ATOM 1458 C CA . SER A 1 180 ? -13.255 -8.431 14.218 1.00 93.00 180 SER A CA 1
ATOM 1459 C C . SER A 1 180 ? -13.982 -7.154 13.799 1.00 93.00 180 SER A C 1
ATOM 1461 O O . SER A 1 180 ? -14.415 -6.995 12.658 1.00 93.00 180 SER A O 1
ATOM 1463 N N . LYS A 1 181 ? -14.148 -6.238 14.755 1.00 93.69 181 LYS A N 1
ATOM 1464 C CA . LYS A 1 181 ? -14.742 -4.911 14.548 1.00 93.69 181 LYS A CA 1
ATOM 1465 C C . LYS A 1 181 ? -13.822 -3.851 15.144 1.00 93.69 181 LYS A C 1
ATOM 1467 O O . LYS A 1 181 ? -13.267 -4.061 16.223 1.00 93.69 181 LYS A O 1
ATOM 1472 N N . LEU A 1 182 ? -13.685 -2.712 14.470 1.00 93.88 182 LEU A N 1
ATOM 1473 C CA . LEU A 1 182 ? -12.998 -1.551 15.030 1.00 93.88 182 LEU A CA 1
ATOM 1474 C C . LEU A 1 182 ? -13.783 -1.016 16.241 1.00 93.88 182 LEU A C 1
ATOM 1476 O O . LEU A 1 182 ? -15.005 -0.891 16.189 1.00 93.88 182 LEU A O 1
ATOM 1480 N N . LYS A 1 183 ? -13.092 -0.724 17.346 1.00 91.62 183 LYS A N 1
ATOM 1481 C CA . LYS A 1 183 ? -13.722 -0.171 18.558 1.00 91.62 183 LYS A CA 1
ATOM 1482 C C . LYS A 1 183 ? -14.158 1.280 18.376 1.00 91.62 183 LYS A C 1
ATOM 1484 O O . LYS A 1 183 ? -15.122 1.700 18.999 1.00 91.62 183 LYS A O 1
ATO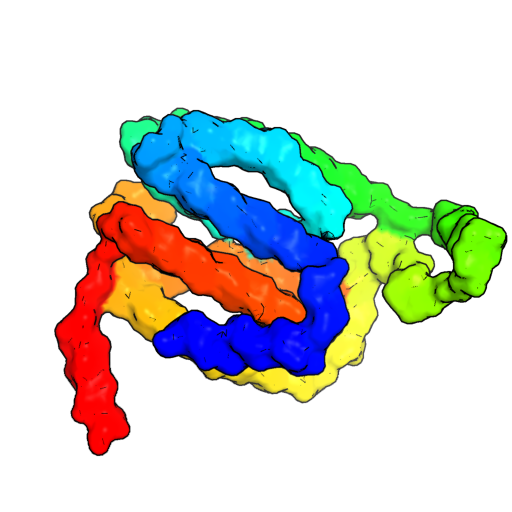M 1489 N N . ALA A 1 184 ? -13.420 2.032 17.564 1.00 86.06 184 ALA A N 1
ATOM 1490 C CA . ALA A 1 184 ? -13.704 3.429 17.284 1.00 86.06 184 ALA A CA 1
ATOM 1491 C C . ALA A 1 184 ? -14.636 3.559 16.073 1.00 86.06 184 ALA A C 1
ATOM 1493 O O . ALA A 1 184 ? -14.436 2.896 15.056 1.00 86.06 184 ALA A O 1
ATOM 1494 N N . GLU A 1 185 ? -15.616 4.453 16.166 1.00 85.94 185 GLU A N 1
ATOM 1495 C CA . GLU A 1 185 ? -16.511 4.795 15.061 1.00 85.94 185 GLU A CA 1
ATOM 1496 C C . GLU A 1 185 ? -15.984 6.047 14.357 1.00 85.94 185 GLU A C 1
ATOM 1498 O O . GLU A 1 185 ? -16.225 7.172 14.786 1.00 85.94 185 GLU A O 1
ATOM 1503 N N . VAL A 1 186 ? -15.196 5.850 13.297 1.00 89.44 186 VAL A N 1
ATOM 1504 C CA . VAL A 1 186 ? -14.474 6.935 12.615 1.00 89.44 186 VAL A CA 1
ATOM 1505 C C . VAL A 1 186 ? -14.701 6.849 11.114 1.00 89.44 186 VAL A C 1
ATOM 1507 O O . VAL A 1 186 ? -14.459 5.807 10.509 1.00 89.44 186 VAL A O 1
ATOM 1510 N N . LEU A 1 187 ? -15.119 7.961 10.507 1.00 89.69 187 LEU A N 1
ATOM 1511 C CA . LEU A 1 187 ? -15.219 8.133 9.052 1.00 89.69 187 LEU A CA 1
ATOM 1512 C C . LEU A 1 187 ? -15.942 6.953 8.377 1.00 89.69 187 LEU A C 1
ATOM 1514 O O . LEU A 1 187 ? -17.018 6.584 8.839 1.00 89.69 187 LEU A O 1
ATOM 1518 N N . PHE A 1 188 ? -15.390 6.349 7.320 1.00 89.56 188 PHE A N 1
ATOM 1519 C CA . PHE A 1 188 ? -16.045 5.235 6.633 1.00 89.56 188 PHE A CA 1
ATOM 1520 C C . PHE A 1 188 ? -16.140 3.964 7.494 1.00 89.56 188 PHE A C 1
ATOM 1522 O O . PHE A 1 188 ? -17.098 3.211 7.338 1.00 89.56 188 PHE A O 1
ATOM 1529 N N . PHE A 1 189 ? -15.228 3.745 8.455 1.00 90.56 189 PHE A N 1
ATOM 1530 C CA . PHE A 1 189 ? -15.240 2.553 9.317 1.00 90.56 189 PHE A CA 1
ATOM 1531 C C . PHE A 1 189 ? -16.528 2.420 10.138 1.00 90.56 189 PHE A C 1
ATOM 1533 O O . PHE A 1 189 ? -16.938 1.297 10.431 1.00 90.56 189 PHE A O 1
ATOM 1540 N N . LYS A 1 190 ? -17.203 3.533 10.467 1.00 90.12 190 LYS A N 1
ATOM 1541 C CA . LYS A 1 190 ? -18.463 3.517 11.235 1.00 90.12 190 LYS A CA 1
ATOM 1542 C C . LYS A 1 190 ? -19.608 2.798 10.511 1.00 90.12 190 LYS A C 1
ATOM 1544 O O . LYS A 1 190 ? -20.526 2.306 11.157 1.00 90.12 190 LYS A O 1
ATOM 1549 N N . HIS A 1 191 ? -19.552 2.712 9.181 1.00 91.38 191 HIS A N 1
ATOM 1550 C CA . HIS A 1 191 ? -20.605 2.098 8.370 1.00 91.38 191 HIS A CA 1
ATOM 1551 C C . HIS A 1 191 ? -20.488 0.570 8.278 1.00 91.38 191 HIS A C 1
ATOM 1553 O O . HIS A 1 191 ? -21.403 -0.087 7.783 1.00 91.38 191 HIS A O 1
ATOM 1559 N N . PHE A 1 192 ? -19.393 -0.017 8.770 1.00 91.94 192 PHE A N 1
ATOM 1560 C CA . PHE A 1 192 ? -19.120 -1.441 8.610 1.00 91.94 192 PHE A CA 1
ATOM 1561 C C . PHE A 1 192 ? -19.290 -2.225 9.914 1.00 91.94 192 PHE A C 1
ATOM 1563 O O . PHE A 1 192 ? -18.821 -1.845 10.987 1.00 91.94 192 PHE A O 1
ATOM 1570 N N . LYS A 1 193 ? -19.957 -3.382 9.812 1.00 90.06 193 LYS A N 1
ATOM 1571 C CA . LYS A 1 193 ? -20.181 -4.292 10.950 1.00 90.06 193 LYS A CA 1
ATOM 1572 C C . LYS A 1 193 ? -18.924 -5.079 11.341 1.00 90.06 193 LYS A C 1
ATOM 1574 O O . LYS A 1 193 ? -18.798 -5.473 12.499 1.00 90.06 193 LYS A O 1
ATOM 1579 N N . ASN A 1 194 ? -18.026 -5.316 10.387 1.00 92.81 194 ASN A N 1
ATOM 1580 C CA . ASN A 1 194 ? -16.772 -6.055 10.543 1.00 92.81 194 ASN A CA 1
ATOM 1581 C C . ASN A 1 194 ? -15.634 -5.346 9.785 1.00 92.81 194 ASN A C 1
ATOM 1583 O O . ASN A 1 194 ? -15.884 -4.418 9.017 1.00 92.81 194 ASN A O 1
ATOM 1587 N N . LEU A 1 195 ? -14.394 -5.783 10.002 1.00 93.88 195 LEU A N 1
ATOM 1588 C CA . LEU A 1 195 ? -13.208 -5.231 9.340 1.00 93.88 195 LEU A CA 1
ATOM 1589 C C . LEU A 1 195 ? -12.955 -5.777 7.934 1.00 93.88 195 LEU A C 1
ATOM 1591 O O . LEU A 1 195 ? -12.177 -5.174 7.198 1.00 93.88 195 LEU A O 1
ATOM 1595 N N . LEU A 1 196 ? -13.617 -6.866 7.536 1.00 95.06 196 LEU A N 1
ATOM 1596 C CA . LEU A 1 196 ? -13.435 -7.455 6.209 1.00 95.06 196 LEU A CA 1
ATOM 1597 C C . LEU A 1 196 ? -13.772 -6.456 5.098 1.00 95.06 196 LEU A C 1
ATOM 1599 O O . LEU A 1 196 ? -12.955 -6.233 4.214 1.00 95.06 196 LEU A O 1
ATOM 1603 N N . HIS A 1 197 ? -14.949 -5.831 5.152 1.00 93.44 197 HIS A N 1
ATOM 1604 C CA . HIS A 1 197 ? -15.376 -4.908 4.097 1.00 93.44 197 HIS A CA 1
ATOM 1605 C C . HIS A 1 197 ? -14.491 -3.654 3.987 1.00 93.44 197 HIS A C 1
ATOM 1607 O O . HIS A 1 197 ? -14.105 -3.328 2.866 1.00 93.44 197 HIS A O 1
ATOM 1613 N N . PRO A 1 198 ? -14.093 -2.988 5.095 1.00 94.81 198 PRO A N 1
ATOM 1614 C CA . PRO A 1 198 ? -13.062 -1.960 5.049 1.00 94.81 198 PRO A CA 1
ATOM 1615 C C . PRO A 1 198 ? -11.779 -2.436 4.370 1.00 94.81 198 PRO A C 1
ATOM 1617 O O . PRO A 1 198 ? -11.311 -1.767 3.464 1.00 94.81 198 PRO A O 1
ATOM 1620 N N . ILE A 1 199 ? -11.234 -3.598 4.746 1.00 95.56 199 ILE A N 1
ATOM 1621 C CA . ILE A 1 199 ? -9.989 -4.117 4.157 1.00 95.56 199 ILE A CA 1
ATOM 1622 C C . ILE A 1 199 ? -10.139 -4.386 2.658 1.00 95.56 199 ILE A C 1
ATOM 1624 O O . ILE A 1 199 ? -9.249 -4.032 1.889 1.00 95.56 199 ILE A O 1
ATOM 1628 N N . LEU A 1 200 ? -11.267 -4.957 2.227 1.00 94.75 200 LEU A N 1
ATOM 1629 C CA . LEU A 1 200 ? -11.549 -5.152 0.804 1.00 94.75 200 LEU A CA 1
ATOM 1630 C C . LEU A 1 200 ? -11.599 -3.813 0.061 1.00 94.75 200 LEU A C 1
ATOM 1632 O O . LEU A 1 200 ? -11.036 -3.717 -1.023 1.00 94.75 200 LEU A O 1
ATOM 1636 N N . LEU A 1 201 ? -12.189 -2.772 0.663 1.00 95.25 201 LEU A N 1
ATOM 1637 C CA . LEU A 1 201 ? -12.185 -1.417 0.106 1.00 95.25 201 LEU A CA 1
ATOM 1638 C C . LEU A 1 201 ? -10.754 -0.877 -0.060 1.00 95.25 201 LEU A C 1
ATOM 1640 O O . LEU A 1 201 ? -10.441 -0.315 -1.106 1.00 95.25 201 LEU A O 1
ATOM 1644 N N . LEU A 1 202 ? -9.874 -1.088 0.927 1.00 96.00 202 LEU A N 1
ATOM 1645 C CA . LEU A 1 202 ? -8.465 -0.664 0.859 1.00 96.00 202 LEU A CA 1
ATOM 1646 C C . LEU A 1 202 ? -7.670 -1.391 -0.227 1.00 96.00 202 LEU A C 1
ATOM 1648 O O . LEU A 1 202 ? -6.740 -0.815 -0.781 1.00 96.00 202 LEU A O 1
ATOM 1652 N N . LEU A 1 203 ? -8.040 -2.634 -0.535 1.00 94.75 203 LEU A N 1
ATOM 1653 C CA . LEU A 1 203 ? -7.420 -3.430 -1.591 1.00 94.75 203 LEU A CA 1
ATOM 1654 C C . LEU A 1 203 ? -7.944 -3.088 -2.992 1.00 94.75 203 LEU A C 1
ATOM 1656 O O . LEU A 1 203 ? -7.334 -3.510 -3.970 1.00 94.75 203 LEU A O 1
ATOM 1660 N N . THR A 1 204 ? -9.034 -2.321 -3.128 1.00 93.00 204 THR A N 1
ATOM 1661 C CA . THR A 1 204 ? -9.606 -2.021 -4.454 1.00 93.00 204 THR A CA 1
ATOM 1662 C C . THR A 1 204 ? -8.620 -1.372 -5.426 1.00 93.00 204 THR A C 1
ATOM 1664 O O . THR A 1 204 ? -8.597 -1.816 -6.574 1.00 93.00 204 THR A O 1
ATOM 1667 N N . PRO A 1 205 ? -7.742 -0.419 -5.040 1.00 93.06 205 PRO A N 1
ATOM 1668 C CA . PRO A 1 205 ? -6.836 0.180 -6.018 1.00 93.06 205 PRO A CA 1
ATOM 1669 C C . PRO A 1 205 ? -5.749 -0.792 -6.486 1.00 93.06 205 PRO A C 1
ATOM 1671 O O . PRO A 1 205 ? -5.251 -0.670 -7.598 1.00 93.06 205 PRO A O 1
ATOM 1674 N N . VAL A 1 206 ? -5.429 -1.809 -5.685 1.00 90.94 206 VAL A N 1
ATOM 1675 C CA . VAL A 1 206 ? -4.476 -2.866 -6.049 1.00 90.94 206 VAL A CA 1
ATOM 1676 C C . VAL A 1 206 ? -4.997 -3.705 -7.225 1.00 90.94 206 VAL A C 1
ATOM 1678 O O . VAL A 1 206 ? -4.208 -4.254 -7.988 1.00 90.94 206 VAL A O 1
ATOM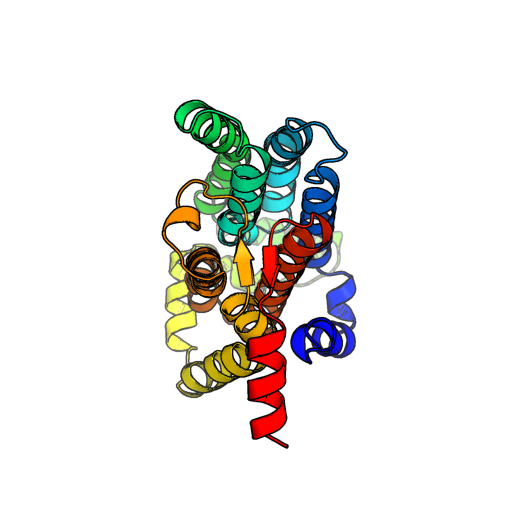 1681 N N . LEU A 1 207 ? -6.314 -3.765 -7.446 1.00 87.38 207 LEU A N 1
ATOM 1682 C CA . LEU A 1 207 ? -6.882 -4.443 -8.618 1.00 87.38 207 LEU A CA 1
ATOM 1683 C C . LEU A 1 207 ? -6.392 -3.832 -9.937 1.00 87.38 207 LEU A C 1
ATOM 1685 O O . LEU A 1 207 ? -6.190 -4.563 -10.904 1.00 87.38 207 LEU A O 1
ATOM 1689 N N . PHE A 1 208 ? -6.123 -2.522 -9.961 1.00 86.50 208 PHE A N 1
ATOM 1690 C CA . PHE A 1 208 ? -5.506 -1.882 -11.121 1.00 86.50 208 PHE A CA 1
ATOM 1691 C C . PHE A 1 208 ? -4.078 -2.364 -11.345 1.00 86.50 208 PHE A C 1
ATOM 1693 O O . PHE A 1 208 ? -3.707 -2.564 -12.497 1.00 86.50 208 PHE A O 1
ATOM 1700 N N . LEU A 1 209 ? -3.309 -2.615 -10.277 1.00 84.88 209 LEU A N 1
ATOM 1701 C CA . LEU A 1 209 ? -1.991 -3.225 -10.423 1.00 84.88 209 LEU A CA 1
ATOM 1702 C C . LEU A 1 209 ? -2.118 -4.570 -11.110 1.00 84.88 209 LEU A C 1
ATOM 1704 O O . LEU A 1 209 ? -1.562 -4.704 -12.188 1.00 84.88 209 LEU A O 1
ATOM 1708 N N . PHE A 1 210 ? -2.930 -5.492 -10.582 1.00 81.25 210 PHE A N 1
ATOM 1709 C CA . PHE A 1 210 ? -3.126 -6.818 -11.188 1.00 81.25 210 PHE A CA 1
ATOM 1710 C C . PHE A 1 210 ? -3.492 -6.768 -12.676 1.00 81.25 210 PHE A C 1
ATOM 1712 O O . PHE A 1 210 ? -3.042 -7.612 -13.446 1.00 81.25 210 PHE A O 1
ATOM 1719 N N . ALA A 1 211 ? -4.249 -5.759 -13.101 1.00 80.19 211 ALA A N 1
ATOM 1720 C CA . ALA A 1 211 ? -4.567 -5.562 -14.508 1.00 80.19 211 ALA A CA 1
ATOM 1721 C C . ALA A 1 211 ? -3.384 -5.012 -15.338 1.00 80.19 211 ALA A C 1
ATOM 1723 O O . ALA A 1 211 ? -3.229 -5.392 -16.498 1.00 80.19 211 ALA A O 1
ATOM 1724 N N . MET A 1 212 ? -2.530 -4.161 -14.762 1.00 79.25 212 MET A N 1
ATOM 1725 C CA . MET A 1 212 ? -1.406 -3.510 -15.451 1.00 79.25 212 MET A CA 1
ATOM 1726 C C . MET A 1 212 ? -0.182 -4.401 -15.685 1.00 79.25 212 MET A C 1
ATOM 1728 O O . MET A 1 212 ? 0.653 -4.041 -16.506 1.00 79.25 212 MET A O 1
ATOM 1732 N N . GLY A 1 213 ? -0.004 -5.524 -14.992 1.00 73.94 213 GLY A N 1
ATOM 1733 C CA . GLY A 1 213 ? 1.238 -6.290 -15.160 1.00 73.94 213 GLY A CA 1
ATOM 1734 C C . GLY A 1 213 ? 1.157 -7.772 -14.866 1.00 73.94 213 GLY A C 1
ATOM 1735 O O . GLY A 1 213 ? 0.174 -8.295 -14.344 1.00 73.94 213 GLY A O 1
ATOM 1736 N N . GLY A 1 214 ? 2.209 -8.455 -15.310 1.00 68.25 214 GLY A N 1
ATOM 1737 C CA . GLY A 1 214 ? 2.244 -9.913 -15.397 1.00 68.25 214 GLY A CA 1
ATOM 1738 C C . GLY A 1 214 ? 2.739 -10.613 -14.133 1.00 68.25 214 GLY A C 1
ATOM 1739 O O . GLY A 1 214 ? 2.497 -11.803 -13.966 1.00 68.25 214 GLY A O 1
ATOM 1740 N N . ASP A 1 215 ? 3.389 -9.899 -13.209 1.00 74.38 215 ASP A N 1
ATOM 1741 C CA . ASP A 1 215 ? 3.961 -10.485 -11.988 1.00 74.38 215 ASP A CA 1
ATOM 1742 C C . ASP A 1 215 ? 2.953 -10.480 -10.826 1.00 74.38 215 ASP A C 1
ATOM 1744 O O . ASP A 1 215 ? 3.075 -9.769 -9.823 1.00 74.38 215 ASP A O 1
ATOM 1748 N N . TRP A 1 216 ? 1.901 -11.281 -10.984 1.00 78.62 216 TRP A N 1
ATOM 1749 C CA . TRP A 1 216 ? 0.817 -11.371 -10.008 1.00 78.62 216 TRP A CA 1
ATOM 1750 C C . TRP A 1 216 ? 1.292 -11.948 -8.671 1.00 78.62 216 TRP A C 1
ATOM 1752 O O . TRP A 1 216 ? 0.821 -11.511 -7.624 1.00 78.62 216 TRP A O 1
ATOM 1762 N N . GLY A 1 217 ? 2.236 -12.898 -8.677 1.00 79.44 217 GLY A N 1
ATOM 1763 C CA . GLY A 1 217 ? 2.752 -13.524 -7.453 1.00 79.44 217 GLY A CA 1
ATOM 1764 C C . GLY A 1 217 ? 3.352 -12.496 -6.494 1.00 79.44 217 GLY A C 1
ATOM 1765 O O . GLY A 1 217 ? 2.980 -12.441 -5.316 1.00 79.44 217 GLY A O 1
ATOM 1766 N N . ARG A 1 218 ? 4.196 -11.607 -7.025 1.00 80.00 218 ARG A N 1
ATOM 1767 C CA . ARG A 1 218 ? 4.787 -10.487 -6.286 1.00 80.00 218 ARG A CA 1
ATOM 1768 C C . ARG A 1 218 ? 3.729 -9.565 -5.693 1.00 80.00 218 ARG A C 1
ATOM 1770 O O . ARG A 1 218 ? 3.781 -9.229 -4.510 1.00 80.00 218 ARG A O 1
ATOM 1777 N N . TRP A 1 219 ? 2.745 -9.158 -6.486 1.00 85.62 219 TRP A N 1
ATOM 1778 C CA . TRP A 1 219 ? 1.727 -8.203 -6.044 1.00 85.62 219 TRP A CA 1
ATOM 1779 C C . TRP A 1 219 ? 0.747 -8.792 -5.039 1.00 85.62 219 TRP A C 1
ATOM 1781 O O . TRP A 1 219 ? 0.355 -8.102 -4.094 1.00 85.62 219 TRP A O 1
ATOM 1791 N N . VAL A 1 220 ? 0.413 -10.077 -5.170 1.00 86.75 220 VAL A N 1
ATOM 1792 C CA . VAL A 1 220 ? -0.336 -10.823 -4.154 1.00 86.75 220 VAL A CA 1
ATOM 1793 C C . VAL A 1 220 ? 0.430 -10.816 -2.829 1.00 86.75 220 VAL A C 1
ATOM 1795 O O . VAL A 1 220 ? -0.170 -10.514 -1.796 1.00 86.75 220 VAL A O 1
ATOM 1798 N N . ASN A 1 221 ? 1.744 -11.070 -2.841 1.00 87.00 221 ASN A N 1
ATOM 1799 C CA . ASN A 1 221 ? 2.562 -11.054 -1.626 1.00 87.00 221 ASN A CA 1
ATOM 1800 C C . ASN A 1 221 ? 2.607 -9.669 -0.956 1.00 87.00 221 ASN A C 1
ATOM 1802 O O . ASN A 1 221 ? 2.385 -9.553 0.253 1.00 87.00 221 ASN A O 1
ATOM 1806 N N . ILE A 1 222 ? 2.828 -8.602 -1.730 1.00 89.56 222 ILE A N 1
ATOM 1807 C CA . ILE A 1 222 ? 2.847 -7.225 -1.204 1.00 89.56 222 ILE A CA 1
ATOM 1808 C C . ILE A 1 222 ? 1.495 -6.885 -0.571 1.00 89.56 222 ILE A C 1
ATOM 1810 O O . ILE A 1 222 ? 1.429 -6.417 0.565 1.00 89.56 222 ILE A O 1
ATOM 1814 N N . SER A 1 223 ? 0.407 -7.201 -1.267 1.00 92.75 223 SER A N 1
ATOM 1815 C CA . SER A 1 223 ? -0.958 -6.934 -0.806 1.00 92.75 223 SER A CA 1
ATOM 1816 C C . SER A 1 223 ? -1.307 -7.692 0.462 1.00 92.75 223 SER A C 1
ATOM 1818 O O . SER A 1 223 ? -1.926 -7.138 1.377 1.00 92.75 223 SER A O 1
ATOM 1820 N N . TYR A 1 224 ? -0.875 -8.949 0.543 1.00 91.50 224 TYR A N 1
ATOM 1821 C CA . TYR A 1 224 ? -1.043 -9.759 1.737 1.00 91.50 224 TYR A CA 1
ATOM 1822 C C . TYR A 1 224 ? -0.264 -9.160 2.907 1.00 91.50 224 TYR A C 1
ATOM 1824 O O . TYR A 1 224 ? -0.823 -8.973 3.987 1.00 91.50 224 TYR A O 1
ATOM 1832 N N . THR A 1 225 ? 0.994 -8.783 2.676 1.00 92.00 225 THR A N 1
ATOM 1833 C CA . THR A 1 225 ? 1.876 -8.187 3.684 1.00 92.00 225 THR A CA 1
ATOM 1834 C C . THR A 1 225 ? 1.296 -6.887 4.237 1.00 92.00 225 THR A C 1
ATOM 1836 O O . THR A 1 225 ? 1.160 -6.753 5.452 1.00 92.00 225 THR A O 1
ATOM 1839 N N . PHE A 1 226 ? 0.849 -5.964 3.380 1.00 95.25 226 PHE A N 1
ATOM 1840 C CA . PHE A 1 226 ? 0.182 -4.728 3.813 1.00 95.25 226 PHE A CA 1
ATOM 1841 C C . PHE A 1 226 ? -1.078 -5.011 4.635 1.00 95.25 226 PHE A C 1
ATOM 1843 O O . PHE A 1 226 ? -1.273 -4.419 5.698 1.00 95.25 226 PHE A O 1
ATOM 1850 N N . THR A 1 227 ? -1.904 -5.960 4.189 1.00 96.06 227 THR A N 1
ATOM 1851 C CA . THR A 1 227 ? -3.137 -6.342 4.891 1.00 96.06 227 THR A CA 1
ATOM 1852 C C . THR A 1 227 ? -2.846 -6.946 6.264 1.00 96.06 227 THR A C 1
ATOM 1854 O O . THR A 1 227 ? -3.476 -6.573 7.258 1.00 96.06 227 THR A O 1
ATOM 1857 N N . ALA A 1 228 ? -1.878 -7.859 6.339 1.00 94.44 228 ALA A N 1
ATOM 1858 C CA . ALA A 1 228 ? -1.475 -8.516 7.573 1.00 94.44 228 ALA A CA 1
ATOM 1859 C C . ALA A 1 228 ? -0.885 -7.510 8.567 1.00 94.44 228 ALA A C 1
ATOM 1861 O O . ALA A 1 228 ? -1.327 -7.455 9.715 1.00 94.44 228 ALA A O 1
ATOM 1862 N N . LEU A 1 229 ? 0.055 -6.672 8.126 1.00 95.56 229 LEU A N 1
ATOM 1863 C CA . LEU A 1 229 ? 0.681 -5.649 8.962 1.00 95.56 229 LEU A CA 1
ATOM 1864 C C . LEU A 1 229 ? -0.330 -4.615 9.460 1.00 95.56 229 LEU A C 1
ATOM 1866 O O . LEU A 1 229 ? -0.320 -4.276 10.642 1.00 95.56 229 LEU A O 1
ATOM 1870 N N . PHE A 1 230 ? -1.256 -4.174 8.604 1.00 97.12 230 PHE A N 1
ATOM 1871 C CA . PHE A 1 230 ? -2.352 -3.301 9.016 1.00 97.12 230 PHE A CA 1
ATOM 1872 C C . PHE A 1 230 ? -3.210 -3.953 10.107 1.00 97.12 230 PHE A C 1
ATOM 1874 O O . PHE A 1 230 ? -3.458 -3.343 11.147 1.00 97.12 230 PHE A O 1
ATOM 1881 N N . TYR A 1 231 ? -3.616 -5.212 9.923 1.00 95.81 231 TYR A N 1
ATOM 1882 C CA . TYR A 1 231 ? -4.387 -5.939 10.933 1.00 95.81 231 TYR A CA 1
ATOM 1883 C C . TYR A 1 231 ? -3.621 -6.077 12.259 1.00 95.81 231 TYR A C 1
ATOM 1885 O O . TYR A 1 231 ? -4.190 -5.862 13.333 1.00 95.81 231 TYR A O 1
ATOM 1893 N N . PHE A 1 232 ? -2.326 -6.401 12.208 1.00 94.06 232 PHE A N 1
ATOM 1894 C CA . PHE A 1 232 ? -1.489 -6.517 13.403 1.00 94.06 232 PHE A CA 1
ATOM 1895 C C . PHE A 1 232 ? -1.300 -5.185 14.119 1.00 94.06 232 PHE A C 1
ATOM 1897 O O . PHE A 1 232 ? -1.404 -5.154 15.342 1.00 94.06 232 PHE A O 1
ATOM 1904 N N . TYR A 1 233 ? -1.124 -4.083 13.390 1.00 95.88 233 TYR A N 1
ATOM 1905 C CA . TYR A 1 233 ? -1.107 -2.742 13.971 1.00 95.88 233 TYR A CA 1
ATOM 1906 C C . TYR A 1 233 ? -2.390 -2.460 14.766 1.00 95.88 233 TYR A C 1
ATOM 1908 O O . TYR A 1 233 ? -2.329 -1.985 15.906 1.00 95.88 233 TYR A O 1
ATOM 1916 N N . LEU A 1 234 ? -3.557 -2.801 14.208 1.00 95.69 234 LEU A N 1
ATOM 1917 C CA . LEU A 1 234 ? -4.835 -2.634 14.901 1.00 95.69 234 LEU A CA 1
ATOM 1918 C C . LEU A 1 234 ? -4.922 -3.484 16.173 1.00 95.69 234 LEU A C 1
ATOM 1920 O O . LEU A 1 234 ? -5.432 -3.020 17.198 1.00 95.69 234 LEU A O 1
ATOM 1924 N N . LEU A 1 235 ? -4.431 -4.722 16.113 1.00 93.25 235 LEU A N 1
ATOM 1925 C CA . LEU A 1 235 ? -4.403 -5.633 17.252 1.00 93.25 235 LEU A CA 1
ATOM 1926 C C . LEU A 1 235 ? -3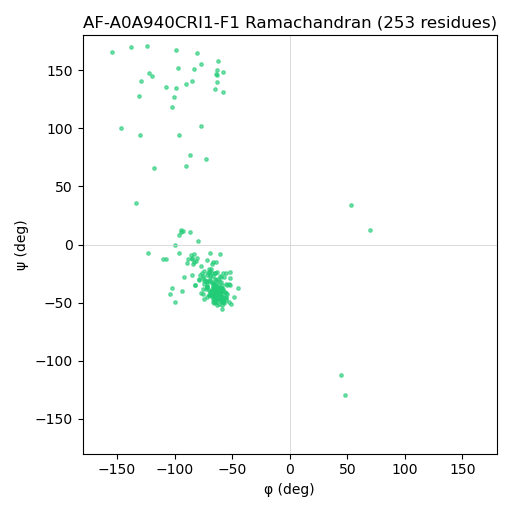.464 -5.130 18.357 1.00 93.25 235 LEU A C 1
ATOM 1928 O O . LEU A 1 235 ? -3.886 -5.030 19.507 1.00 93.25 235 LEU A O 1
ATOM 1932 N N . GLN A 1 236 ? -2.226 -4.773 18.008 1.00 92.62 236 GLN A N 1
ATOM 1933 C CA . GLN A 1 236 ? -1.189 -4.319 18.939 1.00 92.62 236 GLN A CA 1
ATOM 1934 C C . GLN A 1 236 ? -1.613 -3.059 19.702 1.00 92.62 236 GLN A C 1
ATOM 1936 O O . GLN A 1 236 ? -1.353 -2.939 20.894 1.00 92.62 236 GLN A O 1
ATOM 1941 N N . ASN A 1 237 ? -2.327 -2.147 19.039 1.00 92.50 237 ASN A N 1
ATOM 1942 C CA . ASN A 1 237 ? -2.842 -0.920 19.651 1.00 92.50 237 ASN A CA 1
ATOM 1943 C C . ASN A 1 237 ? -4.216 -1.108 20.326 1.00 92.50 237 ASN A C 1
ATOM 1945 O O . ASN A 1 237 ? -4.877 -0.131 20.682 1.00 92.50 237 ASN A O 1
ATOM 1949 N N . ASN A 1 238 ? -4.682 -2.353 20.483 1.00 93.25 238 ASN A N 1
ATOM 1950 C CA . ASN A 1 238 ? -5.963 -2.703 21.099 1.00 93.25 238 ASN A CA 1
ATOM 1951 C C . ASN A 1 238 ? -7.169 -1.968 20.469 1.00 93.25 238 ASN A C 1
ATOM 1953 O O . ASN A 1 238 ? -8.144 -1.629 21.152 1.00 93.25 238 ASN A O 1
ATOM 1957 N N . LEU A 1 239 ? -7.116 -1.721 19.157 1.00 93.56 239 LEU A N 1
ATOM 1958 C CA . LEU A 1 239 ? -8.115 -0.952 18.406 1.00 93.56 239 LEU A CA 1
ATOM 1959 C C . LEU A 1 239 ? -9.304 -1.794 17.947 1.00 93.56 239 LEU A C 1
ATOM 1961 O O . LEU A 1 239 ? -10.311 -1.243 17.503 1.00 93.56 239 LEU A O 1
ATOM 1965 N N . ILE A 1 240 ? -9.207 -3.119 18.054 1.00 94.12 240 ILE A N 1
ATOM 1966 C CA . ILE A 1 240 ? -10.201 -4.060 17.534 1.00 94.12 240 ILE A CA 1
ATOM 1967 C C . ILE A 1 240 ? -10.810 -4.911 18.638 1.00 94.12 240 ILE A C 1
ATOM 1969 O O . ILE A 1 240 ? -10.156 -5.281 19.610 1.00 94.12 240 ILE A O 1
ATOM 1973 N N . LYS A 1 241 ? -12.095 -5.224 18.488 1.00 90.44 241 LYS A N 1
ATOM 1974 C CA . LYS A 1 241 ? -12.811 -6.208 19.294 1.00 90.44 241 LYS A CA 1
ATOM 1975 C C . LYS A 1 241 ? -12.947 -7.480 18.469 1.00 90.44 241 LYS A C 1
ATOM 1977 O O . LYS A 1 241 ? -13.577 -7.460 17.414 1.00 90.44 241 LYS A O 1
ATOM 1982 N N . ILE A 1 242 ? -12.362 -8.572 18.952 1.00 86.75 242 ILE A N 1
ATOM 1983 C CA . ILE A 1 242 ? -12.387 -9.875 18.279 1.00 86.75 242 ILE A CA 1
ATOM 1984 C C . ILE A 1 242 ? -13.450 -10.749 18.938 1.00 86.75 242 ILE A C 1
ATOM 1986 O O . ILE A 1 242 ? -13.439 -10.947 20.154 1.00 86.75 242 ILE A O 1
ATOM 1990 N N . ASN A 1 243 ? -14.367 -11.302 18.147 1.00 81.06 243 ASN A N 1
ATOM 1991 C CA . ASN A 1 243 ? -15.337 -12.274 18.640 1.00 81.06 243 ASN A CA 1
ATOM 1992 C C . ASN A 1 243 ? -14.753 -13.695 18.579 1.00 81.06 243 ASN A C 1
ATOM 1994 O O . ASN A 1 243 ? -15.084 -14.487 17.696 1.00 81.06 243 ASN A O 1
ATOM 1998 N N . LEU A 1 244 ? -13.878 -14.015 19.538 1.00 70.62 244 LEU A N 1
ATOM 1999 C CA . LEU A 1 244 ? -13.211 -15.321 19.634 1.00 70.62 244 LEU A CA 1
ATOM 2000 C C . LEU A 1 244 ? -14.213 -16.483 19.769 1.00 70.62 244 LEU A C 1
ATOM 2002 O O . LEU A 1 244 ? -14.011 -17.539 19.178 1.00 70.62 244 LEU A O 1
ATOM 2006 N N . ARG A 1 245 ? -15.341 -16.263 20.464 1.00 61.06 245 ARG A N 1
ATOM 2007 C CA . ARG A 1 245 ? -16.381 -17.276 20.734 1.00 61.06 245 ARG A CA 1
ATOM 2008 C C . ARG A 1 245 ? -17.075 -17.787 19.467 1.00 61.06 245 ARG A C 1
ATOM 2010 O O . ARG A 1 245 ? -17.523 -18.928 19.420 1.00 61.06 245 ARG A O 1
ATOM 2017 N N . LYS A 1 246 ? -17.187 -16.934 18.443 1.00 60.53 246 LYS A N 1
ATOM 2018 C CA . LYS A 1 246 ? -17.754 -17.292 17.133 1.00 60.53 246 LYS A CA 1
ATOM 2019 C C . LYS A 1 246 ? -16.753 -18.061 16.268 1.00 60.53 246 LYS A C 1
ATOM 2021 O O . LYS A 1 246 ? -17.172 -18.883 15.461 1.00 60.53 246 LYS A O 1
ATOM 2026 N N . MET A 1 247 ? -15.454 -17.804 16.447 1.00 59.97 247 MET A N 1
ATOM 2027 C CA . MET A 1 247 ? -14.390 -18.512 15.730 1.00 59.97 247 MET A CA 1
ATOM 2028 C C . MET A 1 247 ? -14.195 -19.928 16.266 1.00 59.97 247 MET A C 1
ATOM 2030 O O . MET A 1 247 ? -14.202 -20.864 15.475 1.00 59.97 247 MET A O 1
ATOM 2034 N N . THR A 1 248 ? -14.120 -20.110 17.588 1.00 60.53 248 THR A N 1
ATOM 2035 C CA . THR A 1 248 ? -13.984 -21.449 18.188 1.00 60.53 248 THR A CA 1
ATOM 2036 C C . THR A 1 248 ? -15.161 -22.358 17.849 1.00 60.53 248 THR A C 1
ATOM 2038 O O . THR A 1 248 ? -14.932 -23.485 17.433 1.00 60.53 248 THR A O 1
ATOM 2041 N N . LYS A 1 249 ? -16.405 -21.853 17.896 1.00 57.62 249 LYS A N 1
ATOM 2042 C CA . LYS A 1 249 ? -17.601 -22.618 17.486 1.00 57.62 249 LYS A CA 1
ATOM 2043 C C . LYS A 1 249 ? -17.625 -23.032 16.010 1.00 57.62 249 LYS A C 1
ATOM 2045 O O . LYS A 1 249 ? -18.265 -24.021 15.683 1.00 57.62 249 LYS A O 1
ATOM 2050 N N . LYS A 1 250 ? -17.004 -22.258 15.111 1.00 58.53 250 LYS A N 1
ATOM 2051 C CA . LYS A 1 250 ? -16.936 -22.594 13.677 1.00 58.53 250 LYS A CA 1
ATOM 2052 C C . LYS A 1 250 ? -15.817 -23.585 13.372 1.00 58.53 250 LYS A C 1
ATOM 2054 O O . LYS A 1 250 ? -15.992 -24.424 12.503 1.00 58.53 250 LYS A O 1
ATOM 2059 N N . ILE A 1 251 ? -14.695 -23.490 14.083 1.00 58.06 251 ILE A N 1
ATOM 2060 C CA . ILE A 1 251 ? -13.561 -24.409 13.924 1.00 58.06 251 ILE A CA 1
ATOM 2061 C C . ILE A 1 251 ? -13.898 -25.779 14.526 1.00 58.06 251 ILE A C 1
ATOM 2063 O O . ILE A 1 251 ? -13.616 -26.792 13.901 1.00 58.06 251 ILE A O 1
ATOM 2067 N N . SER A 1 252 ? -14.601 -25.819 15.663 1.00 45.38 252 SER A N 1
ATOM 2068 C CA . SER A 1 252 ? -15.074 -27.069 16.276 1.00 45.38 252 SER A CA 1
ATOM 2069 C C . SER A 1 252 ? -16.178 -27.784 15.489 1.00 45.38 252 SER A C 1
ATOM 2071 O O . SER A 1 252 ? -16.601 -28.850 15.900 1.00 45.38 252 SER A O 1
ATOM 2073 N N . PHE A 1 253 ? -16.716 -27.167 14.433 1.00 41.03 253 PHE A N 1
ATOM 2074 C CA . PHE A 1 253 ? -17.707 -27.781 13.540 1.00 41.03 253 PHE A CA 1
ATOM 2075 C C . PHE A 1 253 ? -17.048 -28.391 12.288 1.00 41.03 253 PHE A C 1
ATOM 2077 O O . PHE A 1 253 ? -17.728 -28.987 11.462 1.00 41.03 253 PHE A O 1
ATOM 2084 N N . ILE A 1 254 ? -15.740 -28.163 12.114 1.00 48.41 254 ILE A N 1
ATOM 2085 C CA . ILE A 1 254 ? -14.918 -28.654 10.996 1.00 48.41 254 ILE A CA 1
ATOM 2086 C C . ILE A 1 254 ? -13.964 -29.775 11.470 1.00 48.41 254 ILE A C 1
ATOM 2088 O O . ILE A 1 254 ? -13.388 -30.471 10.639 1.00 48.41 254 ILE A O 1
ATOM 2092 N N . GLN A 1 255 ? -13.814 -29.957 12.789 1.00 39.16 255 GLN A N 1
ATOM 2093 C CA . GLN A 1 255 ? -13.271 -31.177 13.404 1.00 39.16 255 GLN A CA 1
ATOM 2094 C C . GLN A 1 255 ? -14.384 -32.203 13.585 1.00 39.16 255 GLN A C 1
ATOM 2096 O O . GLN A 1 255 ? -14.081 -33.399 13.402 1.00 39.16 255 GLN A O 1
#

Secondary structure (DSSP, 8-state):
--TTSHHHHHHHHH-GGGTTSHHHHHHHHHHHHHHHTSTTS-TTHHHHHHHHTHHHHHHH-GGGGGGHHHHHHHHHHHTTTS-HHHHHHHHHHHHHHHHHHHHHHHH-PPPHHHHHHHHHHHHHHH-----HHHHHHHHS-SHHHHHHHHHHH--HHHHHHHHHHHHHHHHHHHHHHHTEEESS--GGGGG-SSSHHHHHHHHTTHHHHHHH-S-HHHHHHHHHHHHHHHHHHHHHTT-EEE-HHHHHHHHTTT-

Sequence (255 aa):
MSIFTPIFLLYPIAEIEVLARKETFVFIGFLLFLNISNFNYSSNLPLYYVFFVLPIICLIWEPVVFFFPFIASVLVIRLRHNQTTTLLSKIIICFIPALIVSMIIAANPITIEDHRILTNSLKENFGENCYMACGMLRSRSSIISQFVQNYESVTFDGLIRYPLIILIGFAPIFLLSFNSKLKAEVLFFKHFKNLLHPILLLLTPVLFLFAMGGDWGRWVNISYTFTALFYFYLLQNNLIKINLRKMTKKISFIQ

Nearest PDB structures (foldseek):
  6gdg-assembly1_A  TM=2.228E-01  e=5.950E+00  Escherichia coli
  8djm-assembly1_B  TM=2.296E-01  e=8.644E+00  Cricetulus griseus

pLDDT: mean 84.37, std 14.89, range [39.16, 98.25]

Radius of gyration: 20.34 Å; Cα contacts (8 Å, |Δi|>4): 232; chains: 1; bounding box: 51×50×50 Å

Mean predicted aligned error: 8.0 Å